Protein 6I1C (pdb70)

Structure (mmCIF, N/CA/C/O backbone):
data_6I1C
#
_entry.id   6I1C
#
_cell.length_a   65.383
_cell.length_b   97.475
_cell.length_c   139.545
_cell.angle_alpha   90.00
_cell.angle_beta   90.00
_cell.angle_gamma   90.00
#
_symmetry.space_group_name_H-M   'I 2 2 2'
#
loop_
_entity.id
_entity.type
_entity.pdbx_description
1 polymer 'thioredoxin f2'
2 water water
#
loop_
_atom_site.group_PDB
_atom_site.id
_atom_site.type_symbol
_atom_site.label_atom_id
_atom_site.label_alt_id
_atom_site.label_comp_id
_atom_site.label_asym_id
_atom_site.label_entity_id
_atom_site.label_seq_id
_atom_site.pdbx_PDB_ins_code
_atom_site.Cartn_x
_atom_site.Cartn_y
_atom_site.Cartn_z
_atom_site.occupancy
_atom_site.B_iso_or_equiv
_atom_site.auth_seq_id
_atom_site.auth_comp_id
_atom_site.auth_asym_id
_atom_site.auth_atom_id
_atom_site.pdbx_PDB_model_num
ATOM 1 N N . GLY A 1 17 ? 21.411 4.259 50.378 1.00 50.99 72 GLY A N 1
ATOM 2 C CA . GLY A 1 17 ? 19.957 4.278 50.320 1.00 50.46 72 GLY A CA 1
ATOM 3 C C . GLY A 1 17 ? 19.381 5.642 49.965 1.00 49.18 72 GLY A C 1
ATOM 4 O O . GLY A 1 17 ? 19.902 6.681 50.392 1.00 48.60 72 GLY A O 1
ATOM 5 N N . LEU A 1 18 ? 18.300 5.647 49.191 1.00 41.41 73 LEU A N 1
ATOM 6 C CA . LEU A 1 18 ? 17.701 6.899 48.762 1.00 35.57 73 LEU A CA 1
ATOM 7 C C . LEU A 1 18 ? 17.006 7.596 49.932 1.00 39.57 73 LEU A C 1
ATOM 8 O O . LEU A 1 18 ? 16.460 6.955 50.831 1.00 37.28 73 LEU A O 1
ATOM 13 N N . LEU A 1 19 ? 17.052 8.928 49.921 1.00 37.16 74 LEU A N 1
ATOM 14 C CA . LEU A 1 19 ? 16.336 9.719 50.912 1.00 33.29 74 LEU A CA 1
ATOM 15 C C . LEU A 1 19 ? 14.844 9.432 50.827 1.00 31.99 74 LEU A C 1
ATOM 16 O O . LEU A 1 19 ? 14.260 9.474 49.749 1.00 28.09 74 LEU A O 1
ATOM 21 N N . GLN A 1 20 ? 14.223 9.156 51.968 1.00 31.06 75 GLN A N 1
ATOM 22 C CA . GLN A 1 20 ? 12.801 8.858 52.001 1.00 30.60 75 GLN A CA 1
ATOM 23 C C . GLN A 1 20 ? 12.022 10.127 52.318 1.00 30.86 75 GLN A C 1
ATOM 24 O O . GLN A 1 20 ? 12.351 10.841 53.271 1.00 35.75 75 GLN A O 1
ATOM 30 N N . LEU A 1 21 ? 10.991 10.395 51.530 1.00 28.37 76 LEU A N 1
ATOM 31 C CA . LEU A 1 21 ? 10.028 11.461 51.774 1.00 27.36 76 LEU A CA 1
ATOM 32 C C . LEU A 1 21 ? 8.685 10.861 52.168 1.00 28.34 76 LEU A C 1
ATOM 33 O O . LEU A 1 21 ? 8.355 9.733 51.790 1.00 30.37 76 LEU A O 1
ATOM 38 N N . ASP A 1 22 ? 7.889 11.657 52.889 1.00 25.61 77 ASP A N 1
ATOM 39 C CA . ASP A 1 22 ? 6.572 11.285 53.402 1.00 28.23 77 ASP A CA 1
ATOM 40 C C . ASP A 1 22 ? 5.566 12.355 53.010 1.00 29.70 77 ASP A C 1
ATOM 41 O O . ASP A 1 22 ? 5.917 13.353 52.381 1.00 29.22 77 ASP A O 1
ATOM 46 N N . LYS A 1 23 ? 4.313 12.183 53.451 1.00 27.77 78 LYS A N 1
ATOM 47 C CA . LYS A 1 23 ? 3.297 13.170 53.103 1.00 32.80 78 LYS A CA 1
ATOM 48 C C . LYS A 1 23 ? 3.597 14.540 53.706 1.00 32.24 78 LYS A C 1
ATOM 49 O O . LYS A 1 23 ? 3.200 15.566 53.140 1.00 30.96 78 LYS A O 1
ATOM 55 N N . ASP A 1 24 ? 4.309 14.596 54.823 1.00 30.91 79 ASP A N 1
ATOM 56 C CA . ASP A 1 24 ? 4.615 15.905 55.381 1.00 31.69 79 ASP A CA 1
ATOM 57 C C . ASP A 1 24 ? 5.939 16.482 54.892 1.00 33.62 79 ASP A C 1
ATOM 58 O O . ASP A 1 24 ? 6.166 17.685 55.066 1.00 34.24 79 ASP A O 1
ATOM 63 N N . THR A 1 25 ? 6.830 15.678 54.305 1.00 25.82 80 THR A N 1
ATOM 64 C CA . THR A 1 25 ? 8.089 16.229 53.827 1.00 29.96 80 THR A CA 1
ATOM 65 C C . THR A 1 25 ? 8.196 16.346 52.309 1.00 27.47 80 THR A C 1
ATOM 66 O O . THR A 1 25 ? 9.141 16.983 51.833 1.00 28.31 80 THR A O 1
ATOM 70 N N . PHE A 1 26 ? 7.254 15.778 51.543 1.00 26.32 81 PHE A N 1
ATOM 71 C CA . PHE A 1 26 ? 7.396 15.710 50.086 1.00 27.18 81 PHE A CA 1
ATOM 72 C C . PHE A 1 26 ? 7.461 17.100 49.463 1.00 28.94 81 PHE A C 1
ATOM 73 O O . PHE A 1 26 ? 8.428 17.448 48.769 1.00 26.46 81 PHE A O 1
ATOM 81 N N . TRP A 1 27 ? 6.420 17.906 49.670 1.00 28.54 82 TRP A N 1
ATOM 82 C CA . TRP A 1 27 ? 6.382 19.216 49.034 1.00 28.58 82 TRP A CA 1
ATOM 83 C C . TRP A 1 27 ? 7.409 20.190 49.630 1.00 26.53 82 TRP A C 1
ATOM 84 O O . TRP A 1 27 ? 7.999 20.975 48.875 1.00 29.21 82 TRP A O 1
ATOM 95 N N . PRO A 1 28 ? 7.678 20.189 50.944 1.00 29.66 83 PRO A N 1
ATOM 96 C CA . PRO A 1 28 ? 8.789 21.028 51.433 1.00 27.77 83 PRO A CA 1
ATOM 97 C C . PRO A 1 28 ? 10.132 20.656 50.835 1.00 29.24 83 PRO A C 1
ATOM 98 O O . PRO A 1 28 ? 10.986 21.532 50.650 1.00 28.76 83 PRO A O 1
ATOM 102 N N . TYR A 1 29 ? 10.362 19.375 50.556 1.00 27.25 84 TYR A N 1
ATOM 103 C CA . TYR A 1 29 ? 11.601 18.980 49.900 1.00 26.12 84 TYR A CA 1
ATOM 104 C C . TYR A 1 29 ? 11.688 19.567 48.492 1.00 29.23 84 TYR A C 1
ATOM 105 O O . TYR A 1 29 ? 12.727 20.126 48.106 1.00 28.12 84 TYR A O 1
ATOM 114 N N . LEU A 1 30 ? 10.603 19.446 47.707 1.00 28.79 85 LEU A N 1
ATOM 115 C CA . LEU A 1 30 ? 10.622 19.938 46.332 1.00 30.79 85 LEU A CA 1
ATOM 116 C C . LEU A 1 30 ? 10.669 21.456 46.296 1.00 33.46 85 LEU A C 1
ATOM 117 O O . LEU A 1 30 ? 11.212 22.041 45.349 1.00 30.16 85 LEU A O 1
ATOM 122 N N . GLU A 1 31 ? 10.086 22.103 47.303 1.00 31.09 86 GLU A N 1
ATOM 123 C CA . GLU A 1 31 ? 10.144 23.554 47.384 1.00 34.80 86 GLU A CA 1
ATOM 124 C C . GLU A 1 31 ? 11.580 24.043 47.519 1.00 35.51 86 GLU A C 1
ATOM 125 O O . GLU A 1 31 ? 11.965 25.041 46.899 1.00 40.27 86 GLU A O 1
ATOM 131 N N . GLN A 1 32 ? 12.391 23.355 48.316 1.00 34.24 87 GLN A N 1
ATOM 132 C CA . GLN A 1 32 ? 13.717 23.867 48.628 1.00 36.19 87 GLN A CA 1
ATOM 133 C C . GLN A 1 32 ? 14.779 23.394 47.642 1.00 37.32 87 GLN A C 1
ATOM 134 O O . GLN A 1 32 ? 15.936 23.821 47.745 1.00 34.93 87 GLN A O 1
ATOM 140 N N . GLN A 1 33 ? 14.427 22.540 46.685 1.00 30.56 88 GLN A N 1
ATOM 141 C CA . GLN A 1 33 ? 15.423 21.991 45.777 1.00 31.13 88 GLN A CA 1
ATOM 142 C C . GLN A 1 33 ? 15.585 22.846 44.519 1.00 40.08 88 GLN A C 1
ATOM 143 O O . GLN A 1 33 ? 16.189 22.389 43.538 1.00 38.16 88 GLN A O 1
ATOM 149 N N . GLN A 1 34 ? 15.079 24.083 44.547 1.00 36.99 89 GLN A N 1
ATOM 150 C CA . GLN A 1 34 ? 15.207 25.019 43.436 1.00 45.21 89 GLN A CA 1
ATOM 151 C C . GLN A 1 34 ? 14.754 24.353 42.149 1.00 37.95 89 GLN A C 1
ATOM 152 O O . GLN A 1 34 ? 13.621 23.870 42.074 1.00 38.23 89 GLN A O 1
ATOM 158 N N . ASP A 1 35 ? 15.635 24.294 41.149 1.00 40.73 90 ASP A N 1
ATOM 159 C CA . ASP A 1 35 ? 15.299 23.692 39.863 1.00 38.45 90 ASP A CA 1
ATOM 160 C C . ASP A 1 35 ? 16.157 22.471 39.540 1.00 38.40 90 ASP A C 1
ATOM 161 O O . ASP A 1 35 ? 16.161 22.026 38.383 1.00 38.75 90 ASP A O 1
ATOM 166 N N . THR A 1 36 ? 16.906 21.945 40.522 1.00 36.10 91 THR A N 1
ATOM 167 C CA . THR A 1 36 ? 17.587 20.661 40.372 1.00 37.08 91 THR A CA 1
ATOM 168 C C . THR A 1 36 ? 16.567 19.587 39.981 1.00 36.07 91 THR A C 1
ATOM 169 O O . THR A 1 36 ? 15.419 19.606 40.438 1.00 30.78 91 THR A O 1
ATOM 173 N N . LEU A 1 37 ? 16.972 18.658 39.111 1.00 29.99 92 LEU A N 1
ATOM 174 C CA . LEU A 1 37 ? 16.086 17.551 38.762 1.00 29.35 92 LEU A CA 1
ATOM 175 C C . LEU A 1 37 ? 15.909 16.600 39.944 1.00 27.25 92 LEU A C 1
ATOM 176 O O . LEU A 1 37 ? 16.892 16.127 40.514 1.00 29.68 92 LEU A O 1
ATOM 181 N N . VAL A 1 38 ? 14.658 16.302 40.303 1.00 25.83 93 VAL A N 1
ATOM 182 C CA . VAL A 1 38 ? 14.336 15.369 41.386 1.00 25.05 93 VAL A CA 1
ATOM 183 C C . VAL A 1 38 ? 13.634 14.161 40.788 1.00 25.71 93 VAL A C 1
ATOM 184 O O . VAL A 1 38 ? 12.603 14.309 40.123 1.00 27.63 93 VAL A O 1
ATOM 188 N N . VAL A 1 39 ? 14.172 12.969 41.035 1.00 23.05 94 VAL A N 1
ATOM 189 C CA . VAL A 1 39 ? 13.577 11.714 40.574 1.00 26.76 94 VAL A CA 1
ATOM 190 C C . VAL A 1 39 ? 12.963 11.021 41.787 1.00 27.16 94 VAL A C 1
ATOM 191 O O . VAL A 1 39 ? 13.659 10.759 42.776 1.00 25.16 94 VAL A O 1
ATOM 195 N N . VAL A 1 40 ? 11.663 10.747 41.728 1.00 26.63 95 VAL A N 1
ATOM 196 C CA . VAL A 1 40 ? 10.936 10.168 42.852 1.00 25.69 95 VAL A CA 1
ATOM 197 C C . VAL A 1 40 ? 10.549 8.743 42.498 1.00 25.84 95 VAL A C 1
ATOM 198 O O . VAL A 1 40 ? 9.870 8.496 41.492 1.00 23.85 95 VAL A O 1
ATOM 202 N N . ASP A 1 41 ? 10.973 7.816 43.325 1.00 26.92 96 ASP A N 1
ATOM 203 C CA . ASP A 1 41 ? 10.592 6.412 43.221 1.00 28.69 96 ASP A CA 1
ATOM 204 C C . ASP A 1 41 ? 9.436 6.193 44.204 1.00 26.59 96 ASP A C 1
ATOM 205 O O . ASP A 1 41 ? 9.643 6.138 45.424 1.00 25.76 96 ASP A O 1
ATOM 210 N N . PHE A 1 42 ? 8.216 6.102 43.681 1.00 25.44 97 PHE A N 1
ATOM 211 C CA . PHE A 1 42 ? 7.055 5.724 44.489 1.00 24.65 97 PHE A CA 1
ATOM 212 C C . PHE A 1 42 ? 6.957 4.205 44.470 1.00 27.52 97 PHE A C 1
ATOM 213 O O . PHE A 1 42 ? 6.788 3.608 43.398 1.00 27.05 97 PHE A O 1
ATOM 221 N N . TYR A 1 43 ? 7.082 3.584 45.639 1.00 28.83 98 TYR A N 1
ATOM 222 C CA . TYR A 1 43 ? 7.117 2.128 45.762 1.00 29.64 98 TYR A CA 1
ATOM 223 C C . TYR A 1 43 ? 6.078 1.688 46.802 1.00 30.98 98 TYR A C 1
ATOM 224 O O . TYR A 1 43 ? 5.404 2.519 47.425 1.00 28.04 98 TYR A O 1
ATOM 233 N N . THR A 1 44 ? 5.926 0.364 46.984 1.00 31.04 99 THR A N 1
ATOM 234 C CA . THR A 1 44 ? 5.138 -0.182 48.095 1.00 29.39 99 THR A CA 1
ATOM 235 C C . THR A 1 44 ? 5.838 -1.400 48.685 1.00 34.09 99 THR A C 1
ATOM 236 O O . THR A 1 44 ? 6.761 -1.962 48.090 1.00 31.73 99 THR A O 1
ATOM 240 N N . ASP A 1 45 ? 5.364 -1.822 49.866 1.00 32.65 100 ASP A N 1
ATOM 241 C CA . ASP A 1 45 ? 5.945 -2.980 50.543 1.00 33.64 100 ASP A CA 1
ATOM 242 C C . ASP A 1 45 ? 5.570 -4.289 49.872 1.00 35.11 100 ASP A C 1
ATOM 243 O O . ASP A 1 45 ? 6.177 -5.321 50.171 1.00 37.22 100 ASP A O 1
ATOM 248 N N . TRP A 1 46 ? 4.559 -4.286 49.013 1.00 31.91 101 TRP A N 1
ATOM 249 C CA . TRP A 1 46 ? 4.144 -5.491 48.314 1.00 35.09 101 TRP A CA 1
ATOM 250 C C . TRP A 1 46 ? 4.619 -5.527 46.861 1.00 32.05 101 TRP A C 1
ATOM 251 O O . TRP A 1 46 ? 4.242 -6.444 46.117 1.00 32.65 101 TRP A O 1
ATOM 262 N N . CYS A 1 47 ? 5.474 -4.586 46.459 1.00 29.30 102 CYS A N 1
ATOM 263 C CA . CYS A 1 47 ? 5.880 -4.427 45.066 1.00 32.06 102 CYS A CA 1
ATOM 264 C C . CYS A 1 47 ? 7.155 -5.217 44.793 1.00 32.63 102 CYS A C 1
ATOM 265 O O . CYS A 1 47 ? 8.263 -4.783 45.129 1.00 31.43 102 CYS A O 1
ATOM 268 N N . GLY A 1 48 ? 7.007 -6.355 44.119 1.00 34.69 103 GLY A N 1
ATOM 269 C CA . GLY A 1 48 ? 8.143 -7.128 43.669 1.00 33.78 103 GLY A CA 1
ATOM 270 C C . GLY A 1 48 ? 9.120 -6.376 42.784 1.00 33.67 103 GLY A C 1
ATOM 271 O O . GLY A 1 48 ? 10.309 -6.279 43.092 1.00 33.61 103 GLY A O 1
ATOM 272 N N . PRO A 1 49 ? 8.647 -5.864 41.642 1.00 31.78 104 PRO A N 1
ATOM 273 C CA . PRO A 1 49 ? 9.557 -5.121 40.747 1.00 33.27 104 PRO A CA 1
ATOM 274 C C . PRO A 1 49 ? 10.317 -3.973 41.426 1.00 33.95 104 PRO A C 1
ATOM 275 O O . PRO A 1 49 ? 11.461 -3.697 41.036 1.00 31.95 104 PRO A O 1
ATOM 279 N N . CYS A 1 50 ? 9.724 -3.303 42.426 1.00 36.22 105 CYS A N 1
ATOM 280 C CA . CYS A 1 50 ? 10.436 -2.234 43.130 1.00 33.10 105 CYS A CA 1
ATOM 281 C C . CYS A 1 50 ? 11.723 -2.754 43.764 1.00 37.27 105 CYS A C 1
ATOM 282 O O . CYS A 1 50 ? 12.769 -2.091 43.715 1.00 34.41 105 CYS A O 1
ATOM 285 N N . LYS A 1 51 ? 11.663 -3.946 44.365 1.00 35.02 106 LYS A N 1
ATOM 286 C CA . LYS A 1 51 ? 12.850 -4.539 44.969 1.00 34.85 106 LYS A CA 1
ATOM 287 C C . LYS A 1 51 ? 13.866 -4.948 43.912 1.00 38.35 106 LYS A C 1
ATOM 288 O O . LYS A 1 51 ? 15.071 -4.988 44.189 1.00 39.98 106 LYS A O 1
ATOM 294 N N . LEU A 1 52 ? 13.398 -5.254 42.701 1.00 38.87 107 LEU A N 1
ATOM 295 C CA . LEU A 1 52 ? 14.292 -5.646 41.613 1.00 43.61 107 LEU A CA 1
ATOM 296 C C . LEU A 1 52 ? 15.092 -4.451 41.088 1.00 42.67 107 LEU A C 1
ATOM 297 O O . LEU A 1 52 ? 16.305 -4.551 40.866 1.00 41.96 107 LEU A O 1
ATOM 302 N N . ILE A 1 53 ? 14.434 -3.303 40.929 1.00 37.68 108 ILE A N 1
ATOM 303 C CA . ILE A 1 53 ? 15.072 -2.097 40.411 1.00 36.91 108 ILE A CA 1
ATOM 304 C C . ILE A 1 53 ? 15.837 -1.291 41.471 1.00 40.16 108 ILE A C 1
ATOM 305 O O . ILE A 1 53 ? 16.625 -0.414 41.103 1.00 36.02 108 ILE A O 1
ATOM 310 N N . TYR A 1 54 ? 15.634 -1.551 42.776 1.00 38.08 109 TYR A N 1
ATOM 311 C CA . TYR A 1 54 ? 16.190 -0.652 43.793 1.00 35.93 109 TYR A CA 1
ATOM 312 C C . TYR A 1 54 ? 17.712 -0.582 43.777 1.00 36.59 109 TYR A C 1
ATOM 313 O O . TYR A 1 54 ? 18.250 0.537 43.777 1.00 38.08 109 TYR A O 1
ATOM 322 N N . PRO A 1 55 ? 18.463 -1.688 43.769 1.00 41.28 110 PRO A N 1
ATOM 323 C CA . PRO A 1 55 ? 19.932 -1.550 43.751 1.00 42.12 110 PRO A CA 1
ATOM 324 C C . PRO A 1 55 ? 20.460 -0.816 42.521 1.00 42.33 110 PRO A C 1
ATOM 325 O O . PRO A 1 55 ? 21.464 -0.102 42.626 1.00 44.50 110 PRO A O 1
ATOM 329 N N . GLU A 1 56 ? 19.805 -0.951 41.362 1.00 43.06 111 GLU A N 1
ATOM 330 C CA . GLU A 1 56 ? 20.205 -0.169 40.192 1.00 42.63 111 GLU A CA 1
ATOM 331 C C . GLU A 1 56 ? 19.948 1.319 40.407 1.00 40.52 111 GLU A C 1
ATOM 332 O O . GLU A 1 56 ? 20.738 2.170 39.973 1.00 40.34 111 GLU A O 1
ATOM 338 N N . LEU A 1 57 ? 18.811 1.645 41.018 1.00 36.41 112 LEU A N 1
ATOM 339 C CA . LEU A 1 57 ? 18.493 3.024 41.370 1.00 39.86 112 LEU A CA 1
ATOM 340 C C . LEU A 1 57 ? 19.548 3.620 42.294 1.00 37.00 112 LEU A C 1
ATOM 341 O O . LEU A 1 57 ? 20.025 4.735 42.068 1.00 37.92 112 LEU A O 1
ATOM 346 N N . VAL A 1 58 ? 19.891 2.910 43.372 1.00 38.97 113 VAL A N 1
ATOM 347 C CA . VAL A 1 58 ? 20.936 3.408 44.262 1.00 40.54 113 VAL A CA 1
ATOM 348 C C . VAL A 1 58 ? 22.215 3.650 43.472 1.00 40.63 113 VAL A C 1
ATOM 349 O O . VAL A 1 58 ? 22.869 4.689 43.623 1.00 38.88 113 VAL A O 1
ATOM 353 N N . LYS A 1 59 ? 22.565 2.702 42.592 1.00 40.07 114 LYS A N 1
ATOM 354 C CA . LYS A 1 59 ? 23.743 2.825 41.739 1.00 41.28 114 LYS A CA 1
ATOM 355 C C . LYS A 1 59 ? 23.688 4.105 40.926 1.00 40.91 114 LYS A C 1
ATOM 356 O O . LYS A 1 59 ? 24.624 4.913 40.934 1.00 44.42 114 LYS A O 1
ATOM 362 N N . LEU A 1 60 ? 22.593 4.284 40.191 1.00 37.75 115 LEU A N 1
ATOM 363 C CA . LEU A 1 60 ? 22.409 5.486 39.396 1.00 39.83 115 LEU A CA 1
ATOM 364 C C . LEU A 1 60 ? 22.557 6.746 40.246 1.00 36.51 115 LEU A C 1
ATOM 365 O O . LEU A 1 60 ? 23.167 7.731 39.812 1.00 36.18 115 LEU A O 1
ATOM 370 N N . SER A 1 61 ? 22.037 6.721 41.475 1.00 36.22 116 SER A N 1
ATOM 371 C CA . SER A 1 61 ? 22.061 7.928 42.298 1.00 36.79 116 SER A CA 1
ATOM 372 C C . SER A 1 61 ? 23.483 8.305 42.679 1.00 39.48 116 SER A C 1
ATOM 373 O O . SER A 1 61 ? 23.808 9.499 42.782 1.00 40.16 116 SER A O 1
ATOM 376 N N . GLN A 1 62 ? 24.345 7.307 42.867 1.00 36.95 117 GLN A N 1
ATOM 377 C CA . GLN A 1 62 ? 25.734 7.567 43.219 1.00 43.56 117 GLN A CA 1
ATOM 378 C C . GLN A 1 62 ? 26.544 8.031 42.023 1.00 41.64 117 GLN A C 1
ATOM 379 O O . GLN A 1 62 ? 27.569 8.694 42.198 1.00 45.29 117 GLN A O 1
ATOM 385 N N . GLU A 1 63 ? 26.098 7.697 40.819 1.00 39.71 118 GLU A N 1
ATOM 386 C CA . GLU A 1 63 ? 26.759 8.143 39.603 1.00 43.84 118 GLU A CA 1
ATOM 387 C C . GLU A 1 63 ? 26.287 9.542 39.221 1.00 41.67 118 GLU A C 1
ATOM 388 O O . GLU A 1 63 ? 27.104 10.432 38.959 1.00 45.15 118 GLU A O 1
ATOM 394 N N . ARG A 1 64 ? 24.974 9.771 39.251 1.00 38.48 119 ARG A N 1
ATOM 395 C CA . ARG A 1 64 ? 24.394 11.050 38.843 1.00 33.95 119 ARG A CA 1
ATOM 396 C C . ARG A 1 64 ? 24.173 11.947 40.065 1.00 36.36 119 ARG A C 1
ATOM 397 O O . ARG A 1 64 ? 23.049 12.229 40.485 1.00 33.78 119 ARG A O 1
ATOM 405 N N . THR A 1 65 ? 25.286 12.415 40.633 1.00 36.35 120 THR A N 1
ATOM 406 C CA . THR A 1 65 ? 25.190 13.244 41.829 1.00 33.04 120 THR A CA 1
ATOM 407 C C . THR A 1 65 ? 24.634 14.628 41.527 1.00 31.53 120 THR A C 1
ATOM 408 O O . THR A 1 65 ? 24.350 15.375 42.468 1.00 29.78 120 THR A O 1
ATOM 412 N N . ASP A 1 66 ? 24.456 14.975 40.240 1.00 32.70 121 ASP A N 1
ATOM 413 C CA . ASP A 1 66 ? 23.804 16.217 39.837 1.00 31.80 121 ASP A CA 1
ATOM 414 C C . ASP A 1 66 ? 22.277 16.124 39.838 1.00 31.35 121 ASP A C 1
ATOM 415 O O . ASP A 1 66 ? 21.607 17.141 39.641 1.00 29.75 121 ASP A O 1
ATOM 420 N N . VAL A 1 67 ? 21.717 14.945 40.076 1.00 30.33 122 VAL A N 1
ATOM 421 C CA . VAL A 1 67 ? 20.277 14.725 40.152 1.00 31.13 122 VAL A CA 1
ATOM 422 C C . VAL A 1 67 ? 19.942 14.226 41.557 1.00 27.83 122 VAL A C 1
ATOM 423 O O . VAL A 1 67 ? 20.739 13.502 42.154 1.00 29.47 122 VAL A O 1
ATOM 427 N N . ARG A 1 68 ? 18.764 14.597 42.076 1.00 29.06 123 ARG A N 1
ATOM 428 C CA . ARG A 1 68 ? 18.285 14.111 43.376 1.00 28.78 123 ARG A CA 1
ATOM 429 C C . ARG A 1 68 ? 17.446 12.852 43.197 1.00 29.33 123 ARG A C 1
ATOM 430 O O . ARG A 1 68 ? 16.490 12.853 42.420 1.00 28.31 123 ARG A O 1
ATOM 438 N N . PHE A 1 69 ? 17.774 11.793 43.936 1.00 29.69 124 PHE A N 1
ATOM 439 C CA . PHE A 1 69 ? 16.970 10.575 43.933 1.00 27.24 124 PHE A CA 1
ATOM 440 C C . PHE A 1 69 ? 16.363 10.399 45.318 1.00 31.94 124 PHE A C 1
ATOM 441 O O . PHE A 1 69 ? 17.078 10.436 46.332 1.00 28.98 124 PHE A O 1
ATOM 449 N N . VAL A 1 70 ? 15.035 10.272 45.363 1.00 28.96 125 VAL A N 1
ATOM 450 C CA . VAL A 1 70 ? 14.297 10.105 46.607 1.00 26.68 125 VAL A CA 1
ATOM 451 C C . VAL A 1 70 ? 13.227 9.047 46.380 1.00 27.75 125 VAL A C 1
ATOM 452 O O . VAL A 1 70 ? 12.942 8.652 45.243 1.00 28.35 125 VAL A O 1
ATOM 456 N N . LYS A 1 71 ? 12.633 8.582 47.482 1.00 27.44 126 LYS A N 1
ATOM 457 C CA . LYS A 1 71 ? 11.648 7.509 47.423 1.00 27.17 126 LYS A CA 1
ATOM 458 C C . LYS A 1 71 ? 10.512 7.801 48.387 1.00 26.48 126 LYS A C 1
ATOM 459 O O . LYS A 1 71 ? 10.699 8.443 49.425 1.00 27.75 126 LYS A O 1
ATOM 465 N N . VAL A 1 72 ? 9.329 7.316 48.026 1.00 25.39 127 VAL A N 1
ATOM 466 C CA . VAL A 1 72 ? 8.096 7.528 48.772 1.00 23.76 127 VAL A CA 1
ATOM 467 C C . VAL A 1 72 ? 7.393 6.184 48.877 1.00 25.77 127 VAL A C 1
ATOM 468 O O . VAL A 1 72 ? 7.088 5.554 47.856 1.00 25.57 127 VAL A O 1
ATOM 472 N N . ASN A 1 73 ? 7.181 5.719 50.104 1.00 25.69 128 ASN A N 1
ATOM 473 C CA . ASN A 1 73 ? 6.428 4.490 50.331 1.00 27.48 128 ASN A CA 1
ATOM 474 C C . ASN A 1 73 ? 4.937 4.823 50.292 1.00 28.22 128 ASN A C 1
ATOM 475 O O . ASN A 1 73 ? 4.412 5.449 51.217 1.00 27.57 128 ASN A O 1
ATOM 480 N N . CYS A 1 74 ? 4.249 4.412 49.227 1.00 24.81 129 CYS A N 1
ATOM 481 C CA . CYS A 1 74 ? 2.807 4.640 49.125 1.00 27.24 129 CYS A CA 1
ATOM 482 C C . CYS A 1 74 ? 2.099 3.627 50.026 1.00 28.73 129 CYS A C 1
ATOM 483 O O . CYS A 1 74 ? 1.954 2.452 49.683 1.00 31.28 129 CYS A O 1
ATOM 486 N N . ASN A 1 75 ? 1.696 4.074 51.208 1.00 27.95 130 ASN A N 1
ATOM 487 C CA . ASN A 1 75 ? 1.091 3.203 52.202 1.00 30.25 130 ASN A CA 1
ATOM 488 C C . ASN A 1 75 ? -0.081 3.955 52.826 1.00 32.02 130 ASN A C 1
ATOM 489 O O . ASN A 1 75 ? -0.406 5.077 52.422 1.00 28.14 130 ASN A O 1
ATOM 494 N N . LYS A 1 76 ? -0.702 3.360 53.852 1.00 32.46 131 LYS A N 1
ATOM 495 C CA . LYS A 1 76 ? -1.870 4.017 54.434 1.00 33.54 131 LYS A CA 1
ATOM 496 C C . LYS A 1 76 ? -1.486 5.343 55.077 1.00 31.93 131 LYS A C 1
ATOM 497 O O . LYS A 1 76 ? -2.213 6.337 54.966 1.00 28.94 131 LYS A O 1
ATOM 503 N N . SER A 1 77 ? -0.332 5.383 55.731 1.00 29.11 132 SER A N 1
ATOM 504 C CA . SER A 1 77 ? 0.110 6.614 56.372 1.00 32.69 132 SER A CA 1
ATOM 505 C C . SER A 1 77 ? 0.212 7.757 55.368 1.00 32.14 132 SER A C 1
ATOM 506 O O . SER A 1 77 ? -0.116 8.903 55.694 1.00 30.77 132 SER A O 1
ATOM 509 N N . ASN A 1 78 ? 0.694 7.469 54.156 1.00 29.58 133 ASN A N 1
ATOM 510 C CA . ASN A 1 78 ? 0.898 8.477 53.119 1.00 28.96 133 ASN A CA 1
ATOM 511 C C . ASN A 1 78 ? -0.257 8.545 52.129 1.00 28.14 133 ASN A C 1
ATOM 512 O O . ASN A 1 78 ? -0.095 9.112 51.041 1.00 27.88 133 ASN A O 1
ATOM 517 N N . LYS A 1 79 ? -1.416 7.985 52.487 1.00 26.90 134 LYS A N 1
ATOM 518 C CA . LYS A 1 79 ? -2.468 7.758 51.504 1.00 28.56 134 LYS A CA 1
ATOM 519 C C . LYS A 1 79 ? -2.955 9.054 50.882 1.00 29.68 134 LYS A C 1
ATOM 520 O O . LYS A 1 79 ? -3.332 9.065 49.709 1.00 25.36 134 LYS A O 1
ATOM 526 N N . GLU A 1 80 ? -2.933 10.156 51.628 1.00 24.34 135 GLU A N 1
ATOM 527 C CA . GLU A 1 80 ? -3.349 11.421 51.027 1.00 26.31 135 GLU A CA 1
ATOM 528 C C . GLU A 1 80 ? -2.364 11.864 49.952 1.00 27.55 135 GLU A C 1
ATOM 529 O O . GLU A 1 80 ? -2.758 12.447 48.932 1.00 28.81 135 GLU A O 1
ATOM 535 N N . LEU A 1 81 ? -1.082 11.592 50.160 1.00 27.30 136 LEU A N 1
ATOM 536 C CA . LEU A 1 81 ? -0.098 11.937 49.151 1.00 25.47 136 LEU A CA 1
ATOM 537 C C . LEU A 1 81 ? -0.284 11.097 47.895 1.00 25.03 136 LEU A C 1
ATOM 538 O O . LEU A 1 81 ? -0.239 11.629 46.776 1.00 27.00 136 LEU A O 1
ATOM 543 N N . GLY A 1 82 ? -0.508 9.787 48.052 1.00 26.01 137 GLY A N 1
ATOM 544 C CA . GLY A 1 82 ? -0.737 8.945 46.884 1.00 24.09 137 GLY A CA 1
ATOM 545 C C . GLY A 1 82 ? -1.989 9.343 46.119 1.00 27.65 137 GLY A C 1
ATOM 546 O O . GLY A 1 82 ? -2.015 9.336 44.882 1.00 27.33 137 GLY A O 1
ATOM 547 N N . MET A 1 83 ? -3.044 9.697 46.842 1.00 29.29 138 MET A N 1
ATOM 548 C CA . MET A 1 83 ? -4.255 10.148 46.166 1.00 29.66 138 MET A CA 1
ATOM 549 C C . MET A 1 83 ? -4.034 11.489 45.476 1.00 27.84 138 MET A C 1
ATOM 550 O O . MET A 1 83 ? -4.430 11.666 44.321 1.00 26.56 138 MET A O 1
ATOM 555 N N . GLN A 1 84 ? -3.398 12.438 46.166 1.00 27.11 139 GLN A N 1
ATOM 556 C CA . GLN A 1 84 ? -3.159 13.756 45.579 1.00 28.20 139 GLN A CA 1
ATOM 557 C C . GLN A 1 84 ? -2.317 13.650 44.316 1.00 30.01 139 GLN A C 1
ATOM 558 O O . GLN A 1 84 ? -2.581 14.340 43.326 1.00 33.34 139 GLN A O 1
ATOM 564 N N . LEU A 1 85 ? -1.320 12.770 44.319 1.00 28.64 140 LEU A N 1
ATOM 565 C CA . LEU A 1 85 ? -0.434 12.573 43.178 1.00 28.20 140 LEU A CA 1
ATOM 566 C C . LEU A 1 85 ? -0.986 11.587 42.158 1.00 29.67 140 LEU A C 1
ATOM 567 O O . LEU A 1 85 ? -0.372 11.402 41.104 1.00 29.03 140 LEU A O 1
ATOM 572 N N . ALA A 1 86 ? -2.129 10.964 42.436 1.00 32.91 141 ALA A N 1
ATOM 573 C CA . ALA A 1 86 ? -2.771 10.035 41.502 1.00 28.60 141 ALA A CA 1
ATOM 574 C C . ALA A 1 86 ? -1.843 8.877 41.145 1.00 30.68 141 ALA A C 1
ATOM 575 O O . ALA A 1 86 ? -1.737 8.478 39.988 1.00 29.89 141 ALA A O 1
ATOM 577 N N . ILE A 1 87 ? -1.165 8.324 42.147 1.00 26.72 142 ILE A N 1
ATOM 578 C CA . ILE A 1 87 ? -0.311 7.175 41.894 1.00 25.70 142 ILE A CA 1
ATOM 579 C C . ILE A 1 87 ? -1.187 5.986 41.546 1.00 28.60 142 ILE A C 1
ATOM 580 O O . ILE A 1 87 ? -2.214 5.749 42.193 1.00 27.14 142 ILE A O 1
ATOM 585 N N . LYS A 1 88 ? -0.800 5.245 40.502 1.00 27.38 143 LYS A N 1
ATOM 586 C CA . LYS A 1 88 ? -1.582 4.103 40.040 1.00 28.89 143 LYS A CA 1
ATOM 587 C C . LYS A 1 88 ? -0.802 2.799 40.030 1.00 30.83 143 LYS A C 1
ATOM 588 O O . LYS A 1 88 ? -1.367 1.753 40.333 1.00 32.73 143 LYS A O 1
ATOM 594 N N . VAL A 1 89 ? 0.481 2.844 39.675 1.00 31.94 144 VAL A N 1
ATOM 595 C CA . VAL A 1 89 ? 1.303 1.677 39.366 1.00 30.94 144 VAL A CA 1
ATOM 596 C C . VAL A 1 89 ? 2.447 1.648 40.365 1.00 27.82 144 VAL A C 1
ATOM 597 O O . VAL A 1 89 ? 2.980 2.700 40.746 1.00 28.67 144 VAL A O 1
ATOM 601 N N . ALA A 1 90 ? 2.816 0.449 40.803 1.00 29.36 145 ALA A N 1
ATOM 602 C CA . ALA A 1 90 ? 3.984 0.286 41.661 1.00 27.24 145 ALA A CA 1
ATOM 603 C C . ALA A 1 90 ? 5.039 -0.497 40.903 1.00 29.57 145 ALA A C 1
ATOM 604 O O . ALA A 1 90 ? 4.764 -1.640 40.507 1.00 32.25 145 ALA A O 1
ATOM 606 N N . PRO A 1 91 ? 6.233 0.069 40.625 1.00 32.91 146 PRO A N 1
ATOM 607 C CA . PRO A 1 91 ? 6.652 1.440 40.941 1.00 29.54 146 PRO A CA 1
ATOM 608 C C . PRO A 1 91 ? 6.172 2.489 39.942 1.00 29.63 146 PRO A C 1
ATOM 609 O O . PRO A 1 91 ? 5.882 2.156 38.793 1.00 28.09 146 PRO A O 1
ATOM 613 N N . THR A 1 92 ? 6.103 3.746 40.381 1.00 28.37 147 THR A N 1
ATOM 614 C CA . THR A 1 92 ? 5.959 4.892 39.496 1.00 25.22 147 THR A CA 1
ATOM 615 C C . THR A 1 92 ? 7.163 5.798 39.717 1.00 28.33 147 THR A C 1
ATOM 616 O O . THR A 1 92 ? 7.681 5.885 40.829 1.00 27.79 147 THR A O 1
ATOM 620 N N . PHE A 1 93 ? 7.624 6.459 38.658 1.00 26.42 148 PHE A N 1
ATOM 621 C CA . PHE A 1 93 ? 8.676 7.465 38.760 1.00 28.39 148 PHE A CA 1
ATOM 622 C C . PHE A 1 93 ? 8.138 8.795 38.268 1.00 28.53 148 PHE A C 1
ATOM 623 O O . PHE A 1 93 ? 7.503 8.851 37.210 1.00 28.64 148 PHE A O 1
ATOM 631 N N . HIS A 1 94 ? 8.350 9.844 39.069 1.00 27.15 149 HIS A N 1
ATOM 632 C CA . HIS A 1 94 ? 8.084 11.231 38.710 1.00 25.66 149 HIS A CA 1
ATOM 633 C C . HIS A 1 94 ? 9.419 11.952 38.592 1.00 27.44 149 HIS A C 1
ATOM 634 O O . HIS A 1 94 ? 10.318 11.719 39.398 1.00 27.29 149 HIS A O 1
ATOM 641 N N . LEU A 1 95 ? 9.544 12.838 37.605 1.00 25.95 150 LEU A N 1
ATOM 642 C CA . LEU A 1 95 ? 10.647 13.792 37.559 1.00 26.22 150 LEU A CA 1
ATOM 643 C C . LEU A 1 95 ? 10.077 15.177 37.818 1.00 26.86 150 LEU A C 1
ATOM 644 O O . LEU A 1 95 ? 9.060 15.548 37.210 1.00 26.55 150 LEU A O 1
ATOM 649 N N . TYR A 1 96 ? 10.744 15.939 38.693 1.00 24.46 151 TYR A N 1
ATOM 650 C CA . TYR A 1 96 ? 10.319 17.273 39.105 1.00 27.12 151 TYR A CA 1
ATOM 651 C C . TYR A 1 96 ? 11.418 18.304 38.880 1.00 29.97 151 TYR A C 1
ATOM 652 O O . TYR A 1 96 ? 12.608 18.033 39.077 1.00 27.99 151 TYR A O 1
ATOM 661 N N . ARG A 1 97 ? 10.987 19.514 38.540 1.00 29.29 152 ARG A N 1
ATOM 662 C CA . ARG A 1 97 ? 11.819 20.709 38.586 1.00 31.68 152 ARG A CA 1
ATOM 663 C C . ARG A 1 97 ? 10.921 21.861 38.991 1.00 30.70 152 ARG A C 1
ATOM 664 O O . ARG A 1 97 ? 9.790 21.957 38.508 1.00 30.67 152 ARG A O 1
ATOM 672 N N . ASN A 1 98 ? 11.428 22.734 39.856 1.00 29.59 153 ASN A N 1
ATOM 673 C CA . ASN A 1 98 ? 10.672 23.902 40.298 1.00 33.44 153 ASN A CA 1
ATOM 674 C C . ASN A 1 98 ? 9.286 23.498 40.778 1.00 31.98 153 ASN A C 1
ATOM 675 O O . ASN A 1 98 ? 8.273 24.062 40.360 1.00 32.55 153 ASN A O 1
ATOM 680 N N . LYS A 1 99 ? 9.249 22.472 41.632 1.00 31.45 154 LYS A N 1
ATOM 681 C CA . LYS A 1 99 ? 8.020 22.000 42.269 1.00 33.80 154 LYS A CA 1
ATOM 682 C C . LYS A 1 99 ? 6.994 21.483 41.264 1.00 32.70 154 LYS A C 1
ATOM 683 O O . LYS A 1 99 ? 5.803 21.365 41.584 1.00 32.21 154 LYS A O 1
ATOM 689 N N . THR A 1 100 ? 7.420 21.161 40.049 1.00 30.27 155 THR A N 1
ATOM 690 C CA . THR A 1 100 ? 6.490 20.821 38.986 1.00 30.47 155 THR A CA 1
ATOM 691 C C . THR A 1 100 ? 6.942 19.555 38.280 1.00 31.75 155 THR A C 1
ATOM 692 O O . THR A 1 100 ? 8.125 19.413 37.938 1.00 27.84 155 THR A O 1
ATOM 696 N N . LYS A 1 101 ? 5.995 18.642 38.063 1.00 26.60 156 LYS A N 1
ATOM 697 C CA . LYS A 1 101 ? 6.284 17.377 37.403 1.00 30.54 156 LYS A CA 1
ATOM 698 C C . LYS A 1 101 ? 6.610 17.622 35.936 1.00 33.62 156 LYS A C 1
ATOM 699 O O . LYS A 1 101 ? 5.774 18.143 35.191 1.00 36.94 156 LYS A O 1
ATOM 705 N N . VAL A 1 102 ? 7.825 17.267 35.510 1.00 32.17 157 VAL A N 1
ATOM 706 C CA . VAL A 1 102 ? 8.174 17.400 34.094 1.00 31.95 157 VAL A CA 1
ATOM 707 C C . VAL A 1 102 ? 8.070 16.091 33.331 1.00 33.43 157 VAL A C 1
ATOM 708 O O . VAL A 1 102 ? 8.094 16.123 32.092 1.00 32.73 157 VAL A O 1
ATOM 712 N N . ALA A 1 103 ? 7.959 14.946 34.011 1.00 29.06 158 ALA A N 1
ATOM 713 C CA . ALA A 1 103 ? 7.735 13.681 33.311 1.00 30.85 158 ALA A CA 1
ATOM 714 C C . ALA A 1 103 ? 7.311 12.622 34.315 1.00 30.80 158 ALA A C 1
ATOM 715 O O . ALA A 1 103 ? 7.483 12.780 35.524 1.00 27.45 158 ALA A O 1
ATOM 717 N N . ASP A 1 104 ? 6.755 11.528 33.798 1.00 29.26 159 ASP A N 1
ATOM 718 C CA . ASP A 1 104 ? 6.544 10.361 34.636 1.00 31.59 159 ASP A CA 1
ATOM 719 C C . ASP A 1 104 ? 6.597 9.100 33.798 1.00 31.34 159 ASP A C 1
ATOM 720 O O . ASP A 1 104 ? 6.435 9.131 32.582 1.00 32.98 159 ASP A O 1
ATOM 725 N N . MET A 1 105 ? 6.819 7.982 34.472 1.00 31.11 160 MET A N 1
ATOM 726 C CA . MET A 1 105 ? 6.697 6.683 33.834 1.00 29.29 160 MET A CA 1
ATOM 727 C C . MET A 1 105 ? 6.368 5.677 34.920 1.00 30.78 160 MET A C 1
ATOM 728 O O . MET A 1 105 ? 6.579 5.934 36.111 1.00 28.26 160 MET A O 1
ATOM 733 N N . THR A 1 106 ? 5.831 4.534 34.503 1.00 27.78 161 THR A N 1
ATOM 734 C CA . THR A 1 106 ? 5.493 3.470 35.433 1.00 30.89 161 THR A CA 1
ATOM 735 C C . THR A 1 106 ? 6.300 2.222 35.113 1.00 32.63 161 THR A C 1
ATOM 736 O O . THR A 1 106 ? 6.806 2.052 34.001 1.00 29.90 161 THR A O 1
ATOM 740 N N . GLY A 1 107 ? 6.427 1.354 36.114 1.00 32.65 162 GLY A N 1
ATOM 741 C CA . GLY A 1 107 ? 7.065 0.067 35.944 1.00 27.57 162 GLY A CA 1
ATOM 742 C C . GLY A 1 107 ? 8.559 0.118 36.195 1.00 33.29 162 GLY A C 1
ATOM 743 O O . GLY A 1 107 ? 9.195 1.166 36.156 1.00 31.73 162 GLY A O 1
ATOM 744 N N . ALA A 1 108 ? 9.122 -1.056 36.466 1.00 34.60 163 ALA A N 1
ATOM 745 C CA . ALA A 1 108 ? 10.539 -1.179 36.787 1.00 33.91 163 ALA A CA 1
ATOM 746 C C . ALA A 1 108 ? 11.361 -1.356 35.506 1.00 37.97 163 ALA A C 1
ATOM 747 O O . ALA A 1 108 ? 11.987 -2.388 35.253 1.00 39.25 163 ALA A O 1
ATOM 749 N N . LYS A 1 109 ? 11.379 -0.304 34.704 1.00 38.76 164 LYS A N 1
ATOM 750 C CA . LYS A 1 109 ? 12.081 -0.306 33.422 1.00 37.89 164 LYS A CA 1
ATOM 751 C C . LYS A 1 109 ? 13.252 0.676 33.524 1.00 36.39 164 LYS A C 1
ATOM 752 O O . LYS A 1 109 ? 13.113 1.864 33.223 1.00 35.04 164 LYS A O 1
ATOM 758 N N . MET A 1 110 ? 14.404 0.175 33.979 1.00 37.27 165 MET A N 1
ATOM 759 C CA . MET A 1 110 ? 15.533 1.058 34.278 1.00 37.60 165 MET A CA 1
ATOM 760 C C . MET A 1 110 ? 16.105 1.699 33.016 1.00 37.52 165 MET A C 1
ATOM 761 O O . MET A 1 110 ? 16.575 2.844 33.062 1.00 32.46 165 MET A O 1
ATOM 766 N N . ASP A 1 111 ? 16.059 0.984 31.887 1.00 37.39 166 ASP A N 1
ATOM 767 C CA . ASP A 1 111 ? 16.443 1.547 30.595 1.00 40.18 166 ASP A CA 1
ATOM 768 C C . ASP A 1 111 ? 15.645 2.803 30.281 1.00 37.80 166 ASP A C 1
ATOM 769 O O . ASP A 1 111 ? 16.198 3.846 29.911 1.00 37.44 166 ASP A O 1
ATOM 774 N N . LYS A 1 112 ? 14.320 2.669 30.322 1.00 32.97 167 LYS A N 1
ATOM 775 C CA . LYS A 1 112 ? 13.433 3.783 30.040 1.00 32.99 167 LYS A CA 1
ATOM 776 C C . LYS A 1 112 ? 13.662 4.930 31.019 1.00 34.16 167 LYS A C 1
ATOM 777 O O . LYS A 1 112 ? 13.673 6.101 30.624 1.00 34.06 167 LYS A O 1
ATOM 783 N N . LEU A 1 113 ? 13.850 4.608 32.302 1.00 33.50 168 LEU A N 1
ATOM 784 C CA . LEU A 1 113 ? 14.078 5.651 33.308 1.00 31.64 168 LEU A CA 1
ATOM 785 C C . LEU A 1 113 ? 15.336 6.444 32.990 1.00 31.53 168 LEU A C 1
ATOM 786 O O . LEU A 1 113 ? 15.317 7.679 32.973 1.00 29.78 168 LEU A O 1
ATOM 791 N N . ILE A 1 114 ? 16.444 5.743 32.720 1.00 34.14 169 ILE A N 1
ATOM 792 C CA . ILE A 1 114 ? 17.708 6.417 32.420 1.00 34.41 169 ILE A CA 1
ATOM 793 C C . ILE A 1 114 ? 17.564 7.304 31.187 1.00 34.43 169 ILE A C 1
ATOM 794 O O . ILE A 1 114 ? 18.096 8.421 31.140 1.00 35.15 169 ILE A O 1
ATOM 799 N N . ALA A 1 115 ? 16.810 6.842 30.186 1.00 33.40 170 ALA A N 1
ATOM 800 C CA . ALA A 1 115 ? 16.607 7.660 28.998 1.00 32.59 170 ALA A CA 1
ATOM 801 C C . ALA A 1 115 ? 15.734 8.865 29.314 1.00 35.44 170 ALA A C 1
ATOM 802 O O . ALA A 1 115 ? 15.960 9.964 28.782 1.00 31.03 170 ALA A O 1
ATOM 804 N N . LEU A 1 116 ? 14.712 8.675 30.156 1.00 35.26 171 LEU A N 1
ATOM 805 C CA . LEU A 1 116 ? 13.890 9.808 30.566 1.00 32.94 171 LEU A CA 1
ATOM 806 C C . LEU A 1 116 ? 14.745 10.842 31.282 1.00 30.69 171 LEU A C 1
ATOM 807 O O . LEU A 1 116 ? 14.673 12.042 30.987 1.00 31.92 171 LEU A O 1
ATOM 812 N N . ILE A 1 117 ? 15.599 10.380 32.199 1.00 30.37 172 ILE A N 1
ATOM 813 C CA . ILE A 1 117 ? 16.457 11.289 32.963 1.00 32.95 172 ILE A CA 1
ATOM 814 C C . ILE A 1 117 ? 17.414 12.024 32.030 1.00 32.92 172 ILE A C 1
ATOM 815 O O . ILE A 1 117 ? 17.606 13.241 32.138 1.00 31.24 172 ILE A O 1
ATOM 820 N N . ASN A 1 118 ? 18.032 11.297 31.099 1.00 32.77 173 ASN A N 1
ATOM 821 C CA . ASN A 1 118 ? 19.011 11.946 30.234 1.00 37.23 173 ASN A CA 1
ATOM 822 C C . ASN A 1 118 ? 18.345 12.959 29.318 1.00 34.79 173 ASN A C 1
ATOM 823 O O . ASN A 1 118 ? 18.972 13.951 28.924 1.00 32.76 173 ASN A O 1
ATOM 828 N N . GLN A 1 119 ? 17.069 12.753 29.014 1.00 30.49 174 GLN A N 1
ATOM 829 C CA . GLN A 1 119 ? 16.343 13.702 28.188 1.00 33.82 174 GLN A CA 1
ATOM 830 C C . GLN A 1 119 ? 16.008 14.970 28.963 1.00 34.42 174 GLN A C 1
ATOM 831 O O . GLN A 1 119 ? 15.824 16.028 28.357 1.00 33.23 174 GLN A O 1
ATOM 837 N N . HIS A 1 120 ? 15.971 14.905 30.298 1.00 32.99 175 HIS A N 1
ATOM 838 C CA . HIS A 1 120 ? 15.737 16.110 31.076 1.00 29.99 175 HIS A CA 1
ATOM 839 C C . HIS A 1 120 ? 16.995 16.686 31.700 1.00 31.66 175 HIS A C 1
ATOM 840 O O . HIS A 1 120 ? 17.095 17.909 31.830 1.00 32.14 175 HIS A O 1
ATOM 847 N N . GLN A 1 121 ? 17.963 15.854 32.071 1.00 29.06 176 GLN A N 1
ATOM 848 C CA . GLN A 1 121 ? 19.216 16.320 32.656 1.00 29.61 176 GLN A CA 1
ATOM 849 C C . GLN A 1 121 ? 20.335 15.485 32.051 1.00 35.27 176 GLN A C 1
ATOM 850 O O . GLN A 1 121 ? 20.781 14.490 32.635 1.00 32.18 176 GLN A O 1
ATOM 856 N N . PRO A 1 122 ? 20.803 15.858 30.858 1.00 33.25 177 PRO A N 1
ATOM 857 C CA . PRO A 1 122 ? 21.864 15.093 30.214 1.00 32.43 177 PRO A CA 1
ATOM 858 C C . PRO A 1 122 ? 23.141 15.167 31.020 1.00 34.83 177 PRO A C 1
ATOM 859 O O . PRO A 1 122 ? 23.454 16.204 31.638 1.00 38.78 177 PRO A O 1
ATOM 863 N N . PRO A 1 123 ? 23.922 14.102 31.032 1.00 35.84 178 PRO A N 1
ATOM 864 C CA . PRO A 1 123 ? 25.109 14.071 31.886 1.00 38.61 178 PRO A CA 1
ATOM 865 C C . PRO A 1 123 ? 26.239 14.880 31.279 1.00 42.25 178 PRO A C 1
ATOM 866 O O . PRO A 1 123 ? 26.378 14.962 30.056 1.00 41.59 178 PRO A O 1
ATOM 870 N N . LYS A 1 124 ? 27.029 15.497 32.161 1.00 44.14 179 LYS A N 1
ATOM 871 C CA . LYS A 1 124 ? 28.311 16.103 31.792 1.00 49.90 179 LYS A CA 1
ATOM 872 C C . LYS A 1 124 ? 28.117 17.214 30.751 1.00 55.24 179 LYS A C 1
ATOM 873 O O . LYS A 1 124 ? 29.065 17.685 30.104 1.00 59.26 179 LYS A O 1
ATOM 879 N N . GLY B 1 17 ? 7.320 26.412 54.662 1.00 43.30 72 GLY B N 1
ATOM 880 C CA . GLY B 1 17 ? 7.725 25.654 55.830 1.00 43.12 72 GLY B CA 1
ATOM 881 C C . GLY B 1 17 ? 9.005 24.874 55.592 1.00 41.11 72 GLY B C 1
ATOM 882 O O . GLY B 1 17 ? 9.170 24.259 54.537 1.00 39.53 72 GLY B O 1
ATOM 883 N N . LEU B 1 18 ? 9.908 24.889 56.570 1.00 39.45 73 LEU B N 1
ATOM 884 C CA . LEU B 1 18 ? 11.203 24.246 56.392 1.00 37.44 73 LEU B CA 1
ATOM 885 C C . LEU B 1 18 ? 11.060 22.731 56.355 1.00 37.23 73 LEU B C 1
ATOM 886 O O . LEU B 1 18 ? 10.237 22.149 57.062 1.00 39.37 73 LEU B O 1
ATOM 891 N N . LEU B 1 19 ? 11.897 22.092 55.537 1.00 29.94 74 LEU B N 1
ATOM 892 C CA . LEU B 1 19 ? 11.938 20.634 55.486 1.00 28.81 74 LEU B CA 1
ATOM 893 C C . LEU B 1 19 ? 12.389 20.044 56.826 1.00 34.56 74 LEU B C 1
ATOM 894 O O . LEU B 1 19 ? 13.439 20.411 57.368 1.00 32.65 74 LEU B O 1
ATOM 899 N N . GLN B 1 20 ? 11.605 19.105 57.349 1.00 30.86 75 GLN B N 1
ATOM 900 C CA . GLN B 1 20 ? 11.931 18.447 58.605 1.00 28.63 75 GLN B CA 1
ATOM 901 C C . GLN B 1 20 ? 12.692 17.153 58.344 1.00 30.61 75 GLN B C 1
ATOM 902 O O . GLN B 1 20 ? 12.251 16.307 57.559 1.00 34.50 75 GLN B O 1
ATOM 908 N N . LEU B 1 21 ? 13.843 17.008 58.987 1.00 29.92 76 LEU B N 1
ATOM 909 C CA . LEU B 1 21 ? 14.607 15.771 58.951 1.00 29.06 76 LEU B CA 1
ATOM 910 C C . LEU B 1 21 ? 14.441 15.037 60.275 1.00 30.76 76 LEU B C 1
ATOM 911 O O . LEU B 1 21 ? 14.139 15.649 61.304 1.00 30.68 76 LEU B O 1
ATOM 916 N N . ASP B 1 22 ? 14.625 13.719 60.244 1.00 30.37 77 ASP B N 1
ATOM 917 C CA . ASP B 1 22 ? 14.632 12.964 61.487 1.00 33.84 77 ASP B CA 1
ATOM 918 C C . ASP B 1 22 ? 15.827 12.024 61.553 1.00 35.46 77 ASP B C 1
ATOM 919 O O . ASP B 1 22 ? 16.737 12.106 60.719 1.00 33.82 77 ASP B O 1
ATOM 924 N N . LYS B 1 23 ? 15.819 11.136 62.551 1.00 29.37 78 LYS B N 1
ATOM 925 C CA . LYS B 1 23 ? 16.922 10.204 62.765 1.00 36.63 78 LYS B CA 1
ATOM 926 C C . LYS B 1 23 ? 17.234 9.367 61.534 1.00 34.06 78 LYS B C 1
ATOM 927 O O . LYS B 1 23 ? 18.388 8.963 61.343 1.00 35.18 78 LYS B O 1
ATOM 933 N N . ASP B 1 24 ? 16.224 9.059 60.711 1.00 36.20 79 ASP B N 1
ATOM 934 C CA . ASP B 1 24 ? 16.429 8.201 59.545 1.00 33.63 79 ASP B CA 1
ATOM 935 C C . ASP B 1 24 ? 16.814 8.976 58.289 1.00 35.05 79 ASP B C 1
ATOM 936 O O . ASP B 1 24 ? 17.529 8.435 57.428 1.00 33.68 79 ASP B O 1
ATOM 941 N N . THR B 1 25 ? 16.331 10.213 58.141 1.00 33.81 80 THR B N 1
ATOM 942 C CA . THR B 1 25 ? 16.512 10.968 56.906 1.00 33.14 80 THR B CA 1
ATOM 943 C C . THR B 1 25 ? 17.633 11.994 57.000 1.00 33.60 80 THR B C 1
ATOM 944 O O . THR B 1 25 ? 18.010 12.571 55.975 1.00 28.90 80 THR B O 1
ATOM 948 N N . PHE B 1 26 ? 18.168 12.233 58.200 1.00 34.81 81 PHE B N 1
ATOM 949 C CA . PHE B 1 26 ? 19.137 13.306 58.415 1.00 28.55 81 PHE B CA 1
ATOM 950 C C . PHE B 1 26 ? 20.395 13.101 57.581 1.00 34.22 81 PHE B C 1
ATOM 951 O O . PHE B 1 26 ? 20.754 13.942 56.742 1.00 31.95 81 PHE B O 1
ATOM 959 N N . TRP B 1 27 ? 21.082 11.990 57.801 1.00 33.46 82 TRP B N 1
ATOM 960 C CA . TRP B 1 27 ? 22.321 11.744 57.073 1.00 36.70 82 TRP B CA 1
ATOM 961 C C . TRP B 1 27 ? 22.086 11.524 55.571 1.00 35.49 82 TRP B C 1
ATOM 962 O O . TRP B 1 27 ? 22.841 12.081 54.767 1.00 36.36 82 TRP B O 1
ATOM 973 N N . PRO B 1 28 ? 21.069 10.757 55.142 1.00 36.15 83 PRO B N 1
ATOM 974 C CA . PRO B 1 28 ? 20.826 10.638 53.690 1.00 32.87 83 PRO B CA 1
ATOM 975 C C . PRO B 1 28 ? 20.591 11.971 53.005 1.00 36.90 83 PRO B C 1
ATOM 976 O O . PRO B 1 28 ? 20.988 12.159 51.845 1.00 38.62 83 PRO B O 1
ATOM 980 N N . TYR B 1 29 ? 19.943 12.904 53.695 1.00 33.04 84 TYR B N 1
ATOM 981 C CA . TYR B 1 29 ? 19.755 14.243 53.150 1.00 32.69 84 TYR B CA 1
ATOM 982 C C . TYR B 1 29 ? 21.091 14.957 52.994 1.00 36.20 84 TYR B C 1
ATOM 983 O O . TYR B 1 29 ? 21.375 15.560 51.954 1.00 38.23 84 TYR B O 1
ATOM 992 N N . LEU B 1 30 ? 21.908 14.942 54.047 1.00 37.34 85 LEU B N 1
ATOM 993 C CA . LEU B 1 30 ? 23.187 15.637 53.983 1.00 38.37 85 LEU B CA 1
ATOM 994 C C . LEU B 1 30 ? 24.084 15.013 52.931 1.00 40.62 85 LEU B C 1
ATOM 995 O O . LEU B 1 30 ? 24.900 15.708 52.320 1.00 42.91 85 LEU B O 1
ATOM 1000 N N . GLU B 1 31 ? 23.933 13.704 52.705 1.00 42.85 86 GLU B N 1
ATOM 1001 C CA . GLU B 1 31 ? 24.729 13.009 51.699 1.00 47.37 86 GLU B CA 1
ATOM 1002 C C . GLU B 1 31 ? 24.432 13.526 50.296 1.00 47.05 86 GLU B C 1
ATOM 1003 O O . GLU B 1 31 ? 25.351 13.679 49.486 1.00 46.49 86 GLU B O 1
ATOM 1009 N N . GLN B 1 32 ? 23.162 13.804 49.984 1.00 43.15 87 GLN B N 1
ATOM 1010 C CA . GLN B 1 32 ? 22.806 14.146 48.621 1.00 41.93 87 GLN B CA 1
ATOM 1011 C C . GLN B 1 32 ? 22.887 15.637 48.316 1.00 41.06 87 GLN B C 1
ATOM 1012 O O . GLN B 1 32 ? 22.669 16.016 47.169 1.00 45.19 87 GLN B O 1
ATOM 1018 N N . GLN B 1 33 ? 23.200 16.493 49.278 1.00 44.10 88 GLN B N 1
ATOM 1019 C CA . GLN B 1 33 ? 23.237 17.919 48.961 1.00 41.30 88 GLN B CA 1
ATOM 1020 C C . GLN B 1 33 ? 24.516 18.313 48.235 1.00 44.23 88 GLN B C 1
ATOM 1021 O O . GLN B 1 33 ? 24.942 19.469 48.321 1.00 42.61 88 GLN B O 1
ATOM 1027 N N . ASP B 1 35 ? 27.626 19.829 47.806 1.00 53.19 90 ASP B N 1
ATOM 1028 C CA . ASP B 1 35 ? 28.316 20.813 48.643 1.00 52.44 90 ASP B CA 1
ATOM 1029 C C . ASP B 1 35 ? 27.551 22.121 48.783 1.00 49.19 90 ASP B C 1
ATOM 1030 O O . ASP B 1 35 ? 28.157 23.169 48.999 1.00 48.51 90 ASP B O 1
ATOM 1035 N N . THR B 1 36 ? 26.231 22.079 48.636 1.00 45.00 91 THR B N 1
ATOM 1036 C CA . THR B 1 36 ? 25.425 23.231 49.004 1.00 44.93 91 THR B CA 1
ATOM 1037 C C . THR B 1 36 ? 25.422 23.387 50.523 1.00 45.07 91 THR B C 1
ATOM 1038 O O . THR B 1 36 ? 25.480 22.398 51.259 1.00 43.74 91 THR B O 1
ATOM 1042 N N . LEU B 1 37 ? 25.395 24.634 50.997 1.00 44.70 92 LEU B N 1
ATOM 1043 C CA . LEU B 1 37 ? 25.387 24.860 52.438 1.00 42.49 92 LEU B CA 1
ATOM 1044 C C . LEU B 1 37 ? 24.026 24.500 53.022 1.00 40.04 92 LEU B C 1
ATOM 1045 O O . LEU B 1 37 ? 22.981 24.788 52.432 1.00 40.02 92 LEU B O 1
ATOM 1050 N N . VAL B 1 38 ? 24.041 23.874 54.195 1.00 39.83 93 VAL B N 1
ATOM 1051 C CA . VAL B 1 38 ? 22.818 23.423 54.849 1.00 39.04 93 VAL B CA 1
ATOM 1052 C C . VAL B 1 38 ? 22.803 23.981 56.265 1.00 36.21 93 VAL B C 1
ATOM 1053 O O . VAL B 1 38 ? 23.717 23.712 57.051 1.00 40.26 93 VAL B O 1
ATOM 1057 N N . VAL B 1 39 ? 21.777 24.756 56.580 1.00 38.32 94 VAL B N 1
ATOM 1058 C CA . VAL B 1 39 ? 21.557 25.306 57.915 1.00 36.26 94 VAL B CA 1
ATOM 1059 C C . VAL B 1 39 ? 20.530 24.421 58.614 1.00 36.23 94 VAL B C 1
ATOM 1060 O O . VAL B 1 39 ? 19.402 24.266 58.126 1.00 33.35 94 VAL B O 1
ATOM 1064 N N . VAL B 1 40 ? 20.907 23.838 59.749 1.00 36.37 95 VAL B N 1
ATOM 1065 C CA . VAL B 1 40 ? 20.031 22.929 60.476 1.00 37.96 95 VAL B CA 1
ATOM 1066 C C . VAL B 1 40 ? 19.601 23.579 61.783 1.00 35.03 95 VAL B C 1
ATOM 1067 O O . VAL B 1 40 ? 20.438 23.914 62.630 1.00 38.76 95 VAL B O 1
ATOM 1071 N N . ASP B 1 41 ? 18.287 23.732 61.941 1.00 33.07 96 ASP B N 1
ATOM 1072 C CA . ASP B 1 41 ? 17.643 24.276 63.130 1.00 34.23 96 ASP B CA 1
ATOM 1073 C C . ASP B 1 41 ? 17.225 23.092 63.993 1.00 36.30 96 ASP B C 1
ATOM 1074 O O . ASP B 1 41 ? 16.226 22.422 63.710 1.00 31.38 96 ASP B O 1
ATOM 1079 N N . PHE B 1 42 ? 18.002 22.825 65.037 1.00 32.38 97 PHE B N 1
ATOM 1080 C CA . PHE B 1 42 ? 17.623 21.848 66.051 1.00 34.81 97 PHE B CA 1
ATOM 1081 C C . PHE B 1 42 ? 16.740 22.547 67.075 1.00 38.28 97 PHE B C 1
ATOM 1082 O O . PHE B 1 42 ? 17.214 23.424 67.800 1.00 33.62 97 PHE B O 1
ATOM 1090 N N . TYR B 1 43 ? 15.467 22.178 67.128 1.00 34.79 98 TYR B N 1
ATOM 1091 C CA . TYR B 1 43 ? 14.515 22.795 68.034 1.00 33.58 98 TYR B CA 1
ATOM 1092 C C . TYR B 1 43 ? 13.877 21.719 68.918 1.00 35.08 98 TYR B C 1
ATOM 1093 O O . TYR B 1 43 ? 14.152 20.525 68.781 1.00 32.98 98 TYR B O 1
ATOM 1102 N N . THR B 1 44 ? 13.041 22.171 69.855 1.00 37.24 99 THR B N 1
ATOM 1103 C CA . THR B 1 44 ? 12.206 21.298 70.652 1.00 37.48 99 THR B CA 1
ATOM 1104 C C . THR B 1 44 ? 10.809 21.890 70.763 1.00 39.45 99 THR B C 1
ATOM 1105 O O . THR B 1 44 ? 10.583 23.076 70.516 1.00 39.47 99 THR B O 1
ATOM 1109 N N . ASP B 1 45 ? 9.859 21.036 71.146 1.00 37.29 100 ASP B N 1
ATOM 1110 C CA . ASP B 1 45 ? 8.478 21.491 71.283 1.00 41.85 100 ASP B CA 1
ATOM 1111 C C . ASP B 1 45 ? 8.325 22.506 72.413 1.00 41.62 100 ASP B C 1
ATOM 1112 O O . ASP B 1 45 ? 7.454 23.380 72.362 1.00 44.37 100 ASP B O 1
ATOM 1117 N N . TRP B 1 46 ? 9.148 22.387 73.450 1.00 41.66 101 TRP B N 1
ATOM 1118 C CA . TRP B 1 46 ? 9.045 23.239 74.623 1.00 44.93 101 TRP B CA 1
ATOM 1119 C C . TRP B 1 46 ? 9.894 24.501 74.517 1.00 46.77 101 TRP B C 1
ATOM 1120 O O . TRP B 1 46 ? 10.132 25.164 75.546 1.00 43.47 101 TRP B O 1
ATOM 1131 N N . CYS B 1 47 ? 10.349 24.851 73.319 1.00 45.27 102 CYS B N 1
ATOM 1132 C CA . CYS B 1 47 ? 11.289 25.952 73.125 1.00 44.42 102 CYS B CA 1
ATOM 1133 C C . CYS B 1 47 ? 10.539 27.188 72.651 1.00 44.31 102 CYS B C 1
ATOM 1134 O O . CYS B 1 47 ? 10.175 27.300 71.479 1.00 46.79 102 CYS B O 1
ATOM 1137 N N . GLY B 1 48 ? 10.353 28.140 73.559 1.00 48.24 103 GLY B N 1
ATOM 1138 C CA . GLY B 1 48 ? 9.625 29.357 73.265 1.00 46.56 103 GLY B CA 1
ATOM 1139 C C . GLY B 1 48 ? 10.197 30.174 72.119 1.00 49.18 103 GLY B C 1
ATOM 1140 O O . GLY B 1 48 ? 9.498 30.498 71.151 1.00 46.90 103 GLY B O 1
ATOM 1141 N N . PRO B 1 49 ? 11.473 30.557 72.220 1.00 49.66 104 PRO B N 1
ATOM 1142 C CA . PRO B 1 49 ? 12.051 31.396 71.156 1.00 52.42 104 PRO B CA 1
ATOM 1143 C C . PRO B 1 49 ? 12.225 30.674 69.830 1.00 50.76 104 PRO B C 1
ATOM 1144 O O . PRO B 1 49 ? 12.182 31.345 68.790 1.00 53.67 104 PRO B O 1
ATOM 1148 N N . CYS B 1 50 ? 12.424 29.346 69.828 1.00 51.03 105 CYS B N 1
ATOM 1149 C CA . CYS B 1 50 ? 12.309 28.589 68.580 1.00 46.06 105 CYS B CA 1
ATOM 1150 C C . CYS B 1 50 ? 11.058 28.999 67.835 1.00 48.37 105 CYS B C 1
ATOM 1151 O O . CYS B 1 50 ? 11.092 29.301 66.634 1.00 51.32 105 CYS B O 1
ATOM 1154 N N . LYS B 1 51 ? 9.932 29.008 68.548 1.00 45.97 106 LYS B N 1
ATOM 1155 C CA . LYS B 1 51 ? 8.666 29.391 67.939 1.00 49.10 106 LYS B CA 1
ATOM 1156 C C . LYS B 1 51 ? 8.712 30.825 67.430 1.00 49.53 106 LYS B C 1
ATOM 1157 O O . LYS B 1 51 ? 8.194 31.120 66.348 1.00 48.11 106 LYS B O 1
ATOM 1163 N N . LEU B 1 52 ? 9.326 31.731 68.201 1.00 52.37 107 LEU B N 1
ATOM 1164 C CA . LEU B 1 52 ? 9.427 33.130 67.781 1.00 57.64 107 LEU B CA 1
ATOM 1165 C C . LEU B 1 52 ? 10.234 33.269 66.492 1.00 55.01 107 LEU B C 1
ATOM 1166 O O . LEU B 1 52 ? 9.852 34.007 65.576 1.00 54.98 107 LEU B O 1
ATOM 1171 N N . ILE B 1 53 ? 11.358 32.562 66.415 1.00 52.27 108 ILE B N 1
ATOM 1172 C CA . ILE B 1 53 ? 12.350 32.775 65.365 1.00 53.31 108 ILE B CA 1
ATOM 1173 C C . ILE B 1 53 ? 11.989 32.063 64.066 1.00 54.13 108 ILE B C 1
ATOM 1174 O O . ILE B 1 53 ? 12.488 32.441 62.998 1.00 48.77 108 ILE B O 1
ATOM 1179 N N . TYR B 1 54 ? 11.118 31.054 64.142 1.00 52.51 109 TYR B N 1
ATOM 1180 C CA . TYR B 1 54 ? 10.856 30.191 62.995 1.00 49.42 109 TYR B CA 1
ATOM 1181 C C . TYR B 1 54 ? 10.298 30.937 61.788 1.00 52.00 109 TYR B C 1
ATOM 1182 O O . TYR B 1 54 ? 10.755 30.660 60.665 1.00 47.16 109 TYR B O 1
ATOM 1191 N N . PRO B 1 55 ? 9.348 31.868 61.922 1.00 53.29 110 PRO B N 1
ATOM 1192 C CA . PRO B 1 55 ? 8.951 32.656 60.737 1.00 53.38 110 PRO B CA 1
ATOM 1193 C C . PRO B 1 55 ? 10.107 33.416 60.106 1.00 52.05 110 PRO B C 1
ATOM 1194 O O . PRO B 1 55 ? 10.186 33.508 58.874 1.00 49.82 110 PRO B O 1
ATOM 1198 N N . GLU B 1 56 ? 11.012 33.965 60.923 1.00 53.81 111 GLU B N 1
ATOM 1199 C CA . GLU B 1 56 ? 12.207 34.608 60.382 1.00 52.95 111 GLU B CA 1
ATOM 1200 C C . GLU B 1 56 ? 13.087 33.608 59.640 1.00 50.56 111 GLU B C 1
ATOM 1201 O O . GLU B 1 56 ? 13.646 33.923 58.582 1.00 50.03 111 GLU B O 1
ATOM 1207 N N . LEU B 1 57 ? 13.246 32.405 60.196 1.00 46.64 112 LEU B N 1
ATOM 1208 C CA . LEU B 1 57 ? 13.966 31.361 59.482 1.00 47.41 112 LEU B CA 1
ATOM 1209 C C . LEU B 1 57 ? 13.297 31.053 58.150 1.00 48.39 112 LEU B C 1
ATOM 1210 O O . LEU B 1 57 ? 13.976 30.902 57.127 1.00 47.67 112 LEU B O 1
ATOM 1215 N N . VAL B 1 58 ? 11.965 30.959 58.138 1.00 45.72 113 VAL B N 1
ATOM 1216 C CA . VAL B 1 58 ? 11.275 30.663 56.889 1.00 47.43 113 VAL B CA 1
ATOM 1217 C C . VAL B 1 58 ? 11.520 31.772 55.881 1.00 48.26 113 VAL B C 1
ATOM 1218 O O . VAL B 1 58 ? 11.831 31.514 54.709 1.00 50.87 113 VAL B O 1
ATOM 1222 N N . LYS B 1 59 ? 11.399 33.022 56.323 1.00 46.70 114 LYS B N 1
ATOM 1223 C CA . LYS B 1 59 ? 11.576 34.143 55.412 1.00 49.18 114 LYS B CA 1
ATOM 1224 C C . LYS B 1 59 ? 13.017 34.227 54.923 1.00 48.90 114 LYS B C 1
ATOM 1225 O O . LYS B 1 59 ? 13.261 34.525 53.748 1.00 50.07 114 LYS B O 1
ATOM 1231 N N . LEU B 1 60 ? 13.979 33.953 55.806 1.00 47.41 115 LEU B N 1
ATOM 1232 C CA . LEU B 1 60 ? 15.377 33.910 55.397 1.00 47.11 115 LEU B CA 1
ATOM 1233 C C . LEU B 1 60 ? 15.600 32.834 54.349 1.00 50.08 115 LEU B C 1
ATOM 1234 O O . LEU B 1 60 ? 16.291 33.058 53.348 1.00 50.77 115 LEU B O 1
ATOM 1239 N N . SER B 1 61 ? 15.016 31.651 54.566 1.00 49.17 116 SER B N 1
ATOM 1240 C CA . SER B 1 61 ? 15.176 30.556 53.614 1.00 46.48 116 SER B CA 1
ATOM 1241 C C . SER B 1 61 ? 14.589 30.912 52.251 1.00 48.09 116 SER B C 1
ATOM 1242 O O . SER B 1 61 ? 15.146 30.543 51.210 1.00 47.43 116 SER B O 1
ATOM 1245 N N . GLN B 1 62 ? 13.466 31.635 52.238 1.00 46.51 117 GLN B N 1
ATOM 1246 C CA . GLN B 1 62 ? 12.830 32.031 50.991 1.00 49.45 117 GLN B CA 1
ATOM 1247 C C . GLN B 1 62 ? 13.637 33.056 50.210 1.00 53.89 117 GLN B C 1
ATOM 1248 O O . GLN B 1 62 ? 13.344 33.275 49.033 1.00 55.71 117 GLN B O 1
ATOM 1254 N N . GLU B 1 63 ? 14.634 33.691 50.821 1.00 55.06 118 GLU B N 1
ATOM 1255 C CA . GLU B 1 63 ? 15.448 34.657 50.103 1.00 56.11 118 GLU B CA 1
ATOM 1256 C C . GLU B 1 63 ? 16.877 34.194 49.868 1.00 55.52 118 GLU B C 1
ATOM 1257 O O . GLU B 1 63 ? 17.482 34.591 48.872 1.00 53.27 118 GLU B O 1
ATOM 1263 N N . ARG B 1 64 ? 17.428 33.346 50.730 1.00 51.17 119 ARG B N 1
ATOM 1264 C CA . ARG B 1 64 ? 18.725 32.730 50.453 1.00 47.94 119 ARG B CA 1
ATOM 1265 C C . ARG B 1 64 ? 18.523 31.347 49.826 1.00 49.69 119 ARG B C 1
ATOM 1266 O O . ARG B 1 64 ? 18.948 30.315 50.357 1.00 45.65 119 ARG B O 1
ATOM 1274 N N . THR B 1 65 ? 17.877 31.351 48.651 1.00 49.12 120 THR B N 1
ATOM 1275 C CA . THR B 1 65 ? 17.526 30.114 47.950 1.00 49.42 120 THR B CA 1
ATOM 1276 C C . THR B 1 65 ? 18.743 29.292 47.555 1.00 48.19 120 THR B C 1
ATOM 1277 O O . THR B 1 65 ? 18.579 28.131 47.172 1.00 49.17 120 THR B O 1
ATOM 1281 N N . ASP B 1 66 ? 19.950 29.861 47.632 1.00 48.18 121 ASP B N 1
ATOM 1282 C CA . ASP B 1 66 ? 21.180 29.109 47.420 1.00 45.72 121 ASP B CA 1
ATOM 1283 C C . ASP B 1 66 ? 21.611 28.314 48.649 1.00 44.61 121 ASP B C 1
ATOM 1284 O O . ASP B 1 66 ? 22.583 27.557 48.569 1.00 42.45 121 ASP B O 1
ATOM 1289 N N . VAL B 1 67 ? 20.916 28.467 49.776 1.00 47.02 122 VAL B N 1
ATOM 1290 C CA . VAL B 1 67 ? 21.194 27.729 51.004 1.00 44.37 122 VAL B CA 1
ATOM 1291 C C . VAL B 1 67 ? 20.001 26.822 51.293 1.00 40.72 122 VAL B C 1
ATOM 1292 O O . VAL B 1 67 ? 18.863 27.103 50.888 1.00 39.85 122 VAL B O 1
ATOM 1296 N N . ARG B 1 68 ? 20.272 25.703 51.959 1.00 36.79 123 ARG B N 1
ATOM 1297 C CA . ARG B 1 68 ? 19.220 24.783 52.365 1.00 39.61 123 ARG B CA 1
ATOM 1298 C C . ARG B 1 68 ? 18.938 24.970 53.855 1.00 36.57 123 ARG B C 1
ATOM 1299 O O . ARG B 1 68 ? 19.864 24.967 54.677 1.00 41.10 123 ARG B O 1
ATOM 1307 N N . PHE B 1 69 ? 17.669 25.159 54.197 1.00 35.41 124 PHE B N 1
ATOM 1308 C CA . PHE B 1 69 ? 17.244 25.359 55.577 1.00 35.87 124 PHE B CA 1
ATOM 1309 C C . PHE B 1 69 ? 16.337 24.205 55.975 1.00 33.11 124 PHE B C 1
ATOM 1310 O O . PHE B 1 69 ? 15.253 24.040 55.414 1.00 32.58 124 PHE B O 1
ATOM 1318 N N . VAL B 1 70 ? 16.784 23.399 56.932 1.00 31.94 125 VAL B N 1
ATOM 1319 C CA . VAL B 1 70 ? 16.017 22.257 57.406 1.00 26.27 125 VAL B CA 1
ATOM 1320 C C . VAL B 1 70 ? 15.869 22.386 58.922 1.00 31.07 125 VAL B C 1
ATOM 1321 O O . VAL B 1 70 ? 16.495 23.240 59.557 1.00 29.77 125 VAL B O 1
ATOM 1325 N N . LYS B 1 71 ? 15.009 21.545 59.499 1.00 30.22 126 LYS B N 1
ATOM 1326 C CA . LYS B 1 71 ? 14.788 21.565 60.948 1.00 32.93 126 LYS B CA 1
ATOM 1327 C C . LYS B 1 71 ? 14.716 20.145 61.493 1.00 32.88 126 LYS B C 1
ATOM 1328 O O . LYS B 1 71 ? 14.251 19.231 60.808 1.00 31.59 126 LYS B O 1
ATOM 1334 N N . VAL B 1 72 ? 15.185 19.965 62.733 1.00 29.04 127 VAL B N 1
ATOM 1335 C CA . VAL B 1 72 ? 15.129 18.682 63.429 1.00 28.05 127 VAL B CA 1
ATOM 1336 C C . VAL B 1 72 ? 14.471 18.912 64.788 1.00 34.28 127 VAL B C 1
ATOM 1337 O O . VAL B 1 72 ? 14.951 19.724 65.589 1.00 31.72 127 VAL B O 1
ATOM 1341 N N . ASN B 1 73 ? 13.377 18.207 65.045 1.00 31.46 128 ASN B N 1
ATOM 1342 C CA . ASN B 1 73 ? 12.729 18.259 66.347 1.00 33.83 128 ASN B CA 1
ATOM 1343 C C . ASN B 1 73 ? 13.484 17.339 67.307 1.00 35.42 128 ASN B C 1
ATOM 1344 O O . ASN B 1 73 ? 13.415 16.110 67.184 1.00 31.87 128 ASN B O 1
ATOM 1349 N N . CYS B 1 74 ? 14.195 17.924 68.268 1.00 36.99 129 CYS B N 1
ATOM 1350 C CA . CYS B 1 74 ? 14.975 17.137 69.228 1.00 37.92 129 CYS B CA 1
ATOM 1351 C C . CYS B 1 74 ? 14.013 16.548 70.247 1.00 38.88 129 CYS B C 1
ATOM 1352 O O . CYS B 1 74 ? 13.519 17.246 71.144 1.00 35.41 129 CYS B O 1
ATOM 1355 N N . ASN B 1 75 ? 13.749 15.253 70.116 1.00 33.07 130 ASN B N 1
ATOM 1356 C CA . ASN B 1 75 ? 12.748 14.620 70.947 1.00 35.07 130 ASN B CA 1
ATOM 1357 C C . ASN B 1 75 ? 13.137 13.166 71.136 1.00 36.47 130 ASN B C 1
ATOM 1358 O O . ASN B 1 75 ? 14.239 12.743 70.776 1.00 38.13 130 ASN B O 1
ATOM 1363 N N . LYS B 1 76 ? 12.202 12.406 71.687 1.00 35.71 131 LYS B N 1
ATOM 1364 C CA . LYS B 1 76 ? 12.437 11.023 72.072 1.00 40.14 131 LYS B CA 1
ATOM 1365 C C . LYS B 1 76 ? 12.715 10.161 70.842 1.00 35.41 131 LYS B C 1
ATOM 1366 O O . LYS B 1 76 ? 13.698 9.410 70.804 1.00 34.49 131 LYS B O 1
ATOM 1372 N N . SER B 1 77 ? 11.852 10.264 69.821 1.00 37.23 132 SER B N 1
ATOM 1373 C CA . SER B 1 77 ? 12.049 9.513 68.582 1.00 40.10 132 SER B CA 1
ATOM 1374 C C . SER B 1 77 ? 13.411 9.796 67.968 1.00 40.65 132 SER B C 1
ATOM 1375 O O . SER B 1 77 ? 14.055 8.890 67.435 1.00 42.91 132 SER B O 1
ATOM 1378 N N . ASN B 1 78 ? 13.871 11.041 68.035 1.00 38.53 133 ASN B N 1
ATOM 1379 C CA . ASN B 1 78 ? 15.161 11.401 67.467 1.00 39.72 133 ASN B CA 1
ATOM 1380 C C . ASN B 1 78 ? 16.298 11.389 68.498 1.00 44.55 133 ASN B C 1
ATOM 1381 O O . ASN B 1 78 ? 17.346 11.996 68.251 1.00 42.04 133 ASN B O 1
ATOM 1386 N N . LYS B 1 79 ? 16.139 10.661 69.614 1.00 44.61 134 LYS B N 1
ATOM 1387 C CA . LYS B 1 79 ? 17.095 10.784 70.715 1.00 45.34 134 LYS B CA 1
ATOM 1388 C C . LYS B 1 79 ? 18.521 10.440 70.277 1.00 44.32 134 LYS B C 1
ATOM 1389 O O . LYS B 1 79 ? 19.476 11.123 70.658 1.00 42.73 134 LYS B O 1
ATOM 1395 N N . GLU B 1 80 ? 18.681 9.413 69.446 1.00 48.60 135 GLU B N 1
ATOM 1396 C CA . GLU B 1 80 ? 19.999 9.003 68.972 1.00 46.25 135 GLU B CA 1
ATOM 1397 C C . GLU B 1 80 ? 20.689 10.121 68.194 1.00 46.28 135 GLU B C 1
ATOM 1398 O O . GLU B 1 80 ? 21.897 10.334 68.352 1.00 42.83 135 GLU B O 1
ATOM 1404 N N . LEU B 1 81 ? 19.942 10.861 67.375 1.00 45.69 136 LEU B N 1
ATOM 1405 C CA . LEU B 1 81 ? 20.512 12.030 66.716 1.00 43.62 136 LEU B CA 1
ATOM 1406 C C . LEU B 1 81 ? 20.899 13.076 67.746 1.00 40.80 136 LEU B C 1
ATOM 1407 O O . LEU B 1 81 ? 22.017 13.604 67.724 1.00 41.01 136 LEU B O 1
ATOM 1412 N N . GLY B 1 82 ? 19.973 13.392 68.659 1.00 39.16 137 GLY B N 1
ATOM 1413 C CA . GLY B 1 82 ? 20.262 14.381 69.682 1.00 39.80 137 GLY B CA 1
ATOM 1414 C C . GLY B 1 82 ? 21.518 14.056 70.466 1.00 40.79 137 GLY B C 1
ATOM 1415 O O . GLY B 1 82 ? 22.354 14.928 70.703 1.00 39.14 137 GLY B O 1
ATOM 1416 N N . MET B 1 83 ? 21.695 12.784 70.834 1.00 38.40 138 MET B N 1
ATOM 1417 C CA . MET B 1 83 ? 22.871 12.404 71.609 1.00 41.93 138 MET B CA 1
ATOM 1418 C C . MET B 1 83 ? 24.139 12.414 70.761 1.00 41.23 138 MET B C 1
ATOM 1419 O O . MET B 1 83 ? 25.150 13.009 71.150 1.00 43.63 138 MET B O 1
ATOM 1424 N N . GLN B 1 84 ? 24.114 11.756 69.605 1.00 42.19 139 GLN B N 1
ATOM 1425 C CA . GLN B 1 84 ? 25.327 11.655 68.795 1.00 41.55 139 GLN B CA 1
ATOM 1426 C C . GLN B 1 84 ? 25.838 13.024 68.363 1.00 39.87 139 GLN B C 1
ATOM 1427 O O . GLN B 1 84 ? 27.044 13.200 68.167 1.00 40.15 139 GLN B O 1
ATOM 1433 N N . LEU B 1 85 ? 24.951 14.010 68.254 1.00 39.63 140 LEU B N 1
ATOM 1434 C CA . LEU B 1 85 ? 25.317 15.382 67.928 1.00 39.94 140 LEU B CA 1
ATOM 1435 C C . LEU B 1 85 ? 25.522 16.267 69.151 1.00 42.65 140 LEU B C 1
ATOM 1436 O O . LEU B 1 85 ? 25.799 17.463 68.994 1.00 41.95 140 LEU B O 1
ATOM 1441 N N . ALA B 1 86 ? 25.375 15.726 70.356 1.00 40.70 141 ALA B N 1
ATOM 1442 C CA . ALA B 1 86 ? 25.632 16.476 71.590 1.00 44.83 141 ALA B CA 1
ATOM 1443 C C . ALA B 1 86 ? 24.829 17.776 71.639 1.00 40.03 141 ALA B C 1
ATOM 1444 O O . ALA B 1 86 ? 25.344 18.844 71.982 1.00 42.50 141 ALA B O 1
ATOM 1446 N N . ILE B 1 87 ? 23.550 17.689 71.280 1.00 37.63 142 ILE B N 1
ATOM 1447 C CA . ILE B 1 87 ? 22.688 18.861 71.355 1.00 37.75 142 ILE B CA 1
ATOM 1448 C C . ILE B 1 87 ? 22.416 19.183 72.817 1.00 40.87 142 ILE B C 1
ATOM 1449 O O . ILE B 1 87 ? 22.160 18.285 73.629 1.00 33.95 142 ILE B O 1
ATOM 1454 N N . LYS B 1 88 ? 22.474 20.469 73.158 1.00 40.97 143 LYS B N 1
ATOM 1455 C CA . LYS B 1 88 ? 22.312 20.904 74.541 1.00 43.51 143 LYS B CA 1
ATOM 1456 C C . LYS B 1 88 ? 21.352 22.084 74.661 1.00 39.73 143 LYS B C 1
ATOM 1457 O O . LYS B 1 88 ? 20.629 22.191 75.657 1.00 46.06 143 LYS B O 1
ATOM 1463 N N . VAL B 1 89 ? 21.323 22.972 73.667 1.00 41.56 144 VAL B N 1
ATOM 1464 C CA . VAL B 1 89 ? 20.531 24.206 73.795 1.00 41.88 144 VAL B CA 1
ATOM 1465 C C . VAL B 1 89 ? 19.267 24.204 72.935 1.00 37.06 144 VAL B C 1
ATOM 1466 O O . VAL B 1 89 ? 19.314 23.785 71.776 1.00 41.30 144 VAL B O 1
ATOM 1470 N N . PRO B 1 91 ? 17.603 26.251 70.790 1.00 48.43 146 PRO B N 1
ATOM 1471 C CA . PRO B 1 91 ? 17.884 26.053 69.368 1.00 46.14 146 PRO B CA 1
A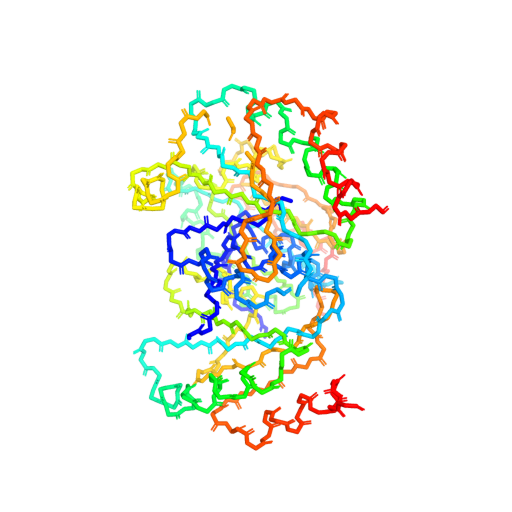TOM 1472 C C . PRO B 1 91 ? 19.376 25.762 69.141 1.00 44.09 146 PRO B C 1
ATOM 1473 O O . PRO B 1 91 ? 19.737 24.714 68.609 1.00 45.16 146 PRO B O 1
ATOM 1477 N N . PHE B 1 93 ? 21.695 25.550 66.040 1.00 43.07 148 PHE B N 1
ATOM 1478 C CA . PHE B 1 93 ? 21.996 25.624 64.602 1.00 38.91 148 PHE B CA 1
ATOM 1479 C C . PHE B 1 93 ? 23.340 25.004 64.250 1.00 43.82 148 PHE B C 1
ATOM 1480 O O . PHE B 1 93 ? 24.366 25.304 64.858 1.00 44.59 148 PHE B O 1
ATOM 1488 N N . HIS B 1 94 ? 23.322 24.117 63.270 1.00 39.39 149 HIS B N 1
ATOM 1489 C CA . HIS B 1 94 ? 24.534 23.618 62.650 1.00 42.53 149 HIS B CA 1
ATOM 1490 C C . HIS B 1 94 ? 24.578 24.087 61.202 1.00 38.28 149 HIS B C 1
ATOM 1491 O O . HIS B 1 94 ? 23.539 24.292 60.571 1.00 39.71 149 HIS B O 1
ATOM 1498 N N . LEU B 1 95 ? 25.791 24.243 60.677 1.00 42.35 150 LEU B N 1
ATOM 1499 C CA . LEU B 1 95 ? 26.023 24.480 59.257 1.00 41.22 150 LEU B CA 1
ATOM 1500 C C . LEU B 1 95 ? 26.786 23.290 58.695 1.00 43.85 150 LEU B C 1
ATOM 1501 O O . LEU B 1 95 ? 27.834 22.913 59.233 1.00 45.12 150 LEU B O 1
ATOM 1506 N N . TYR B 1 96 ? 26.253 22.683 57.637 1.00 40.67 151 TYR B N 1
ATOM 1507 C CA . TYR B 1 96 ? 26.872 21.523 57.013 1.00 42.18 151 TYR B CA 1
ATOM 1508 C C . TYR B 1 96 ? 27.234 21.826 55.566 1.00 43.04 151 TYR B C 1
ATOM 1509 O O . TYR B 1 96 ? 26.523 22.562 54.869 1.00 44.13 151 TYR B O 1
ATOM 1518 N N . ARG B 1 97 ? 28.361 21.263 55.130 1.00 47.44 152 ARG B N 1
ATOM 1519 C CA . ARG B 1 97 ? 28.727 21.235 53.718 1.00 50.47 152 ARG B CA 1
ATOM 1520 C C . ARG B 1 97 ? 29.360 19.890 53.399 1.00 51.21 152 ARG B C 1
ATOM 1521 O O . ARG B 1 97 ? 30.186 19.389 54.171 1.00 50.17 152 ARG B O 1
ATOM 1529 N N . ASN B 1 98 ? 29.025 19.364 52.216 1.00 53.73 153 ASN B N 1
ATOM 1530 C CA . ASN B 1 98 ? 28.943 17.927 51.948 1.00 55.31 153 ASN B CA 1
ATOM 1531 C C . ASN B 1 98 ? 29.272 17.074 53.169 1.00 53.21 153 ASN B C 1
ATOM 1532 O O . ASN B 1 98 ? 30.402 16.598 53.340 1.00 52.16 153 ASN B O 1
ATOM 1537 N N . LYS B 1 99 ? 28.267 16.925 54.038 1.00 52.40 154 LYS B N 1
ATOM 1538 C CA . LYS B 1 99 ? 28.157 15.918 55.090 1.00 47.29 154 LYS B CA 1
ATOM 1539 C C . LYS B 1 99 ? 29.037 16.183 56.302 1.00 49.04 154 LYS B C 1
ATOM 1540 O O . LYS B 1 99 ? 29.128 15.320 57.190 1.00 44.04 154 LYS B O 1
ATOM 1546 N N . THR B 1 100 ? 29.688 17.340 56.387 1.00 47.88 155 THR B N 1
ATOM 1547 C CA . THR B 1 100 ? 30.519 17.636 57.544 1.00 48.24 155 THR B CA 1
ATOM 1548 C C . THR B 1 100 ? 30.106 18.964 58.163 1.00 46.14 155 THR B C 1
ATOM 1549 O O . THR B 1 100 ? 29.825 19.939 57.456 1.00 45.23 155 THR B O 1
ATOM 1553 N N . LYS B 1 101 ? 30.050 18.991 59.491 1.00 48.64 156 LYS B N 1
ATOM 1554 C CA . LYS B 1 101 ? 29.733 20.228 60.186 1.00 45.92 156 LYS B CA 1
ATOM 1555 C C . LYS B 1 101 ? 30.892 21.202 60.046 1.00 47.60 156 LYS B C 1
ATOM 1556 O O . LYS B 1 101 ? 32.040 20.864 60.347 1.00 46.62 156 LYS B O 1
ATOM 1562 N N . VAL B 1 102 ? 30.594 22.411 59.581 1.00 45.01 157 VAL B N 1
ATOM 1563 C CA . VAL B 1 102 ? 31.611 23.438 59.407 1.00 45.75 157 VAL B CA 1
ATOM 1564 C C . VAL B 1 102 ? 31.416 24.604 60.349 1.00 44.27 157 VAL B C 1
ATOM 1565 O O . VAL B 1 102 ? 32.265 25.502 60.384 1.00 44.08 157 VAL B O 1
ATOM 1569 N N . ALA B 1 103 ? 30.332 24.619 61.119 1.00 45.05 158 ALA B N 1
ATOM 1570 C CA . ALA B 1 103 ? 30.049 25.701 62.053 1.00 45.96 158 ALA B CA 1
ATOM 1571 C C . ALA B 1 103 ? 28.869 25.279 62.908 1.00 47.27 158 ALA B C 1
ATOM 1572 O O . ALA B 1 103 ? 28.142 24.344 62.563 1.00 46.53 158 ALA B O 1
ATOM 1574 N N . ASP B 1 104 ? 28.686 25.978 64.024 1.00 41.62 159 ASP B N 1
ATOM 1575 C CA . ASP B 1 104 ? 27.539 25.733 64.887 1.00 47.81 159 ASP B CA 1
ATOM 1576 C C . ASP B 1 104 ? 27.336 26.937 65.794 1.00 48.38 159 ASP B C 1
ATOM 1577 O O . ASP B 1 104 ? 28.184 27.829 65.885 1.00 45.51 159 ASP B O 1
ATOM 1582 N N . MET B 1 105 ? 26.205 26.932 66.489 1.00 46.72 160 MET B N 1
ATOM 1583 C CA . MET B 1 105 ? 25.796 28.097 67.255 1.00 46.05 160 MET B CA 1
ATOM 1584 C C . MET B 1 105 ? 24.546 27.730 68.041 1.00 46.52 160 MET B C 1
ATOM 1585 O O . MET B 1 105 ? 23.814 26.809 67.665 1.00 41.15 160 MET B O 1
ATOM 1590 N N . THR B 1 106 ? 24.340 28.420 69.160 1.00 44.93 161 THR B N 1
ATOM 1591 C CA . THR B 1 106 ? 23.209 28.162 70.035 1.00 48.21 161 THR B CA 1
ATOM 1592 C C . THR B 1 106 ? 22.441 29.453 70.288 1.00 47.90 161 THR B C 1
ATOM 1593 O O . THR B 1 106 ? 22.957 30.561 70.106 1.00 50.89 161 THR B O 1
ATOM 1597 N N . GLY B 1 107 ? 21.196 29.294 70.708 1.00 43.66 162 GLY B N 1
ATOM 1598 C CA . GLY B 1 107 ? 20.345 30.422 71.009 1.00 44.78 162 GLY B CA 1
ATOM 1599 C C . GLY B 1 107 ? 19.591 30.924 69.794 1.00 47.15 162 GLY B C 1
ATOM 1600 O O . GLY B 1 107 ? 19.919 30.620 68.650 1.00 48.08 162 GLY B O 1
ATOM 1601 N N . ALA B 1 108 ? 18.557 31.715 70.065 1.00 47.48 163 ALA B N 1
ATOM 1602 C CA . ALA B 1 108 ? 17.666 32.234 69.027 1.00 50.06 163 ALA B CA 1
ATOM 1603 C C . ALA B 1 108 ? 18.104 33.631 68.578 1.00 55.57 163 ALA B C 1
ATOM 1604 O O . ALA B 1 108 ? 17.360 34.606 68.665 1.00 53.49 163 ALA B O 1
ATOM 1606 N N . LYS B 1 109 ? 19.334 33.706 68.068 1.00 54.35 164 LYS B N 1
ATOM 1607 C CA . LYS B 1 109 ? 19.972 34.968 67.691 1.00 55.00 164 LYS B CA 1
ATOM 1608 C C . LYS B 1 109 ? 20.083 35.028 66.168 1.00 52.23 164 LYS B C 1
ATOM 1609 O O . LYS B 1 109 ? 21.047 34.525 65.588 1.00 54.57 164 LYS B O 1
ATOM 1615 N N . MET B 1 110 ? 19.106 35.665 65.522 1.00 51.57 165 MET B N 1
ATOM 1616 C CA . MET B 1 110 ? 19.017 35.590 64.065 1.00 52.66 165 MET B CA 1
ATOM 1617 C C . MET B 1 110 ? 20.187 36.293 63.381 1.00 54.81 165 MET B C 1
ATOM 1618 O O . MET B 1 110 ? 20.689 35.819 62.353 1.00 55.90 165 MET B O 1
ATOM 1623 N N . ASP B 1 111 ? 20.643 37.418 63.928 1.00 55.73 166 ASP B N 1
ATOM 1624 C CA . ASP B 1 111 ? 21.698 38.170 63.257 1.00 54.85 166 ASP B CA 1
ATOM 1625 C C . ASP B 1 111 ? 23.028 37.436 63.320 1.00 53.02 166 ASP B C 1
ATOM 1626 O O . ASP B 1 111 ? 23.786 37.422 62.343 1.00 53.67 166 ASP B O 1
ATOM 1631 N N . LYS B 1 112 ? 23.328 36.817 64.457 1.00 50.57 167 LYS B N 1
ATOM 1632 C CA . LYS B 1 112 ? 24.526 35.996 64.553 1.00 52.98 167 LYS B CA 1
ATOM 1633 C C . LYS B 1 112 ? 24.501 34.884 63.509 1.00 54.65 167 LYS B C 1
ATOM 1634 O O . LYS B 1 112 ? 25.495 34.640 62.815 1.00 53.44 167 LYS B O 1
ATOM 1640 N N . LEU B 1 113 ? 23.350 34.221 63.363 1.00 53.26 168 LEU B N 1
ATOM 1641 C CA . LEU B 1 113 ? 23.216 33.145 62.384 1.00 52.01 168 LEU B CA 1
ATOM 1642 C C . LEU B 1 113 ? 23.451 33.654 60.961 1.00 50.13 168 LEU B C 1
ATOM 1643 O O . LEU B 1 113 ? 24.217 33.058 60.196 1.00 50.78 168 LEU B O 1
ATOM 1648 N N . ILE B 1 114 ? 22.800 34.760 60.591 1.00 49.42 169 ILE B N 1
ATOM 1649 C CA . ILE B 1 114 ? 22.994 35.335 59.261 1.00 52.82 169 ILE B CA 1
ATOM 1650 C C . ILE B 1 114 ? 24.468 35.631 59.015 1.00 53.28 169 ILE B C 1
ATOM 1651 O O . ILE B 1 114 ? 25.005 35.353 57.935 1.00 51.33 169 ILE B O 1
ATOM 1656 N N . ALA B 1 115 ? 25.141 36.215 60.010 1.00 54.10 170 ALA B N 1
ATOM 1657 C CA . ALA B 1 115 ? 26.568 36.477 59.873 1.00 51.51 170 ALA B CA 1
ATOM 1658 C C . ALA B 1 115 ? 27.332 35.176 59.688 1.00 53.93 170 ALA B C 1
ATOM 1659 O O . ALA B 1 115 ? 28.206 35.067 58.817 1.00 53.27 170 ALA B O 1
ATOM 1661 N N . LEU B 1 116 ? 26.996 34.167 60.493 1.00 50.82 171 LEU B N 1
ATOM 1662 C CA . LEU B 1 116 ? 27.642 32.868 60.350 1.00 50.69 171 LEU B CA 1
ATOM 1663 C C . LEU B 1 116 ? 27.456 32.321 58.942 1.00 52.54 171 LEU B C 1
ATOM 1664 O O . LEU B 1 116 ? 28.375 31.715 58.374 1.00 52.63 171 LEU B O 1
ATOM 1669 N N . ILE B 1 117 ? 26.282 32.553 58.352 1.00 48.11 172 ILE B N 1
ATOM 1670 C CA . ILE B 1 117 ? 25.979 31.996 57.037 1.00 53.34 172 ILE B CA 1
ATOM 1671 C C . ILE B 1 117 ? 26.833 32.663 55.963 1.00 51.93 172 ILE B C 1
ATOM 1672 O O . ILE B 1 117 ? 27.550 31.991 55.213 1.00 52.56 172 ILE B O 1
ATOM 1677 N N . ASN B 1 118 ? 26.752 33.996 55.866 1.00 53.86 173 ASN B N 1
ATOM 1678 C CA . ASN B 1 118 ? 27.508 34.731 54.849 1.00 55.02 173 ASN B CA 1
ATOM 1679 C C . ASN B 1 118 ? 28.998 34.432 54.941 1.00 54.86 173 ASN B C 1
ATOM 1680 O O . ASN B 1 118 ? 29.687 34.305 53.922 1.00 53.42 173 ASN B O 1
ATOM 1685 N N . GLN B 1 119 ? 29.509 34.308 56.162 1.00 54.97 174 GLN B N 1
ATOM 1686 C CA . GLN B 1 119 ? 30.900 33.960 56.392 1.00 53.23 174 GLN B CA 1
ATOM 1687 C C . GLN B 1 119 ? 31.240 32.569 55.864 1.00 57.62 174 GLN B C 1
ATOM 1688 O O . GLN B 1 119 ? 32.426 32.257 55.694 1.00 58.80 174 GLN B O 1
ATOM 1694 N N . HIS B 1 120 ? 30.232 31.748 55.541 1.00 55.90 175 HIS B N 1
ATOM 1695 C CA . HIS B 1 120 ? 30.448 30.498 54.826 1.00 55.06 175 HIS B CA 1
ATOM 1696 C C . HIS B 1 120 ? 29.852 30.461 53.424 1.00 53.70 175 HIS B C 1
ATOM 1697 O O . HIS B 1 120 ? 30.350 29.692 52.597 1.00 53.17 175 HIS B O 1
ATOM 1704 N N . GLN B 1 121 ? 28.821 31.275 53.130 1.00 54.17 176 GLN B N 1
ATOM 1705 C CA . GLN B 1 121 ? 28.163 31.412 51.827 1.00 57.66 176 GLN B CA 1
ATOM 1706 C C . GLN B 1 121 ? 27.452 32.755 51.735 1.00 57.45 176 GLN B C 1
ATOM 1707 O O . GLN B 1 121 ? 26.309 32.871 52.189 1.00 58.20 176 GLN B O 1
ATOM 1713 N N . PRO B 1 122 ? 28.063 33.788 51.149 1.00 63.00 177 PRO B N 1
ATOM 1714 C CA . PRO B 1 122 ? 27.330 35.058 51.085 1.00 60.83 177 PRO B CA 1
ATOM 1715 C C . PRO B 1 122 ? 26.718 35.332 49.714 1.00 58.42 177 PRO B C 1
ATOM 1716 O O . PRO B 1 122 ? 25.868 36.222 49.609 1.00 59.99 177 PRO B O 1
ATOM 1720 N N . GLY C 1 15 ? -13.894 9.886 35.338 1.00 56.11 70 GLY C N 1
ATOM 1721 C CA . GLY C 1 15 ? -13.853 10.918 36.359 1.00 54.16 70 GLY C CA 1
ATOM 1722 C C . GLY C 1 15 ? -12.781 10.720 37.416 1.00 51.59 70 GLY C C 1
ATOM 1723 O O . GLY C 1 15 ? -11.751 10.090 37.174 1.00 52.15 70 GLY C O 1
ATOM 1724 N N . GLN C 1 16 ? -13.030 11.268 38.603 1.00 54.05 71 GLN C N 1
ATOM 1725 C CA . GLN C 1 16 ? -12.118 11.151 39.727 1.00 49.07 71 GLN C CA 1
ATOM 1726 C C . GLN C 1 16 ? -12.870 10.589 40.926 1.00 50.51 71 GLN C C 1
ATOM 1727 O O . GLN C 1 16 ? -14.033 10.942 41.160 1.00 51.75 71 GLN C O 1
ATOM 1733 N N . GLY C 1 17 ? -12.212 9.714 41.685 1.00 48.85 72 GLY C N 1
ATOM 1734 C CA . GLY C 1 17 ? -12.799 9.231 42.922 1.00 46.24 72 GLY C CA 1
ATOM 1735 C C . GLY C 1 17 ? -13.075 10.336 43.940 1.00 44.98 72 GLY C C 1
ATOM 1736 O O . GLY C 1 17 ? -12.870 11.527 43.713 1.00 42.32 72 GLY C O 1
ATOM 1737 N N . LEU C 1 18 ? -13.604 9.931 45.088 1.00 42.68 73 LEU C N 1
ATOM 1738 C CA . LEU C 1 18 ? -13.712 10.875 46.205 1.00 41.85 73 LEU C CA 1
ATOM 1739 C C . LEU C 1 18 ? -12.443 10.727 47.038 1.00 39.71 73 LEU C C 1
ATOM 1740 O O . LEU C 1 18 ? -12.315 9.823 47.863 1.00 41.93 73 LEU C O 1
ATOM 1745 N N . LEU C 1 19 ? -11.483 11.611 46.787 1.00 38.41 74 LEU C N 1
ATOM 1746 C CA . LEU C 1 19 ? -10.182 11.506 47.412 1.00 35.56 74 LEU C CA 1
ATOM 1747 C C . LEU C 1 19 ? -10.162 12.221 48.756 1.00 33.76 74 LEU C C 1
ATOM 1748 O O . LEU C 1 19 ? -10.979 13.100 49.046 1.00 33.05 74 LEU C O 1
ATOM 1753 N N . GLN C 1 20 ? -9.186 11.845 49.571 1.00 29.45 75 GLN C N 1
ATOM 1754 C CA . GLN C 1 20 ? -8.969 12.482 50.860 1.00 29.75 75 GLN C CA 1
ATOM 1755 C C . GLN C 1 20 ? -7.680 13.288 50.827 1.00 28.52 75 GLN C C 1
ATOM 1756 O O . GLN C 1 20 ? -6.638 12.787 50.397 1.00 34.08 75 GLN C O 1
ATOM 1762 N N . LEU C 1 21 ? -7.744 14.518 51.310 1.00 29.42 76 LEU C N 1
ATOM 1763 C CA . LEU C 1 21 ? -6.582 15.385 51.389 1.00 29.62 76 LEU C CA 1
ATOM 1764 C C . LEU C 1 21 ? -6.348 15.802 52.841 1.00 28.74 76 LEU C C 1
ATOM 1765 O O . LEU C 1 21 ? -7.207 15.629 53.707 1.00 29.41 76 LEU C O 1
ATOM 1770 N N . ASP C 1 22 ? -5.171 16.358 53.107 1.00 29.33 77 ASP C N 1
ATOM 1771 C CA . ASP C 1 22 ? -4.843 16.814 54.451 1.00 28.87 77 ASP C CA 1
ATOM 1772 C C . ASP C 1 22 ? -4.030 18.105 54.353 1.00 29.32 77 ASP C C 1
ATOM 1773 O O . ASP C 1 22 ? -3.867 18.685 53.273 1.00 30.17 77 ASP C O 1
ATOM 1778 N N . LYS C 1 23 ? -3.516 18.560 55.502 1.00 30.04 78 LYS C N 1
ATOM 1779 C CA . LYS C 1 23 ? -2.879 19.870 55.572 1.00 32.09 78 LYS C CA 1
ATOM 1780 C C . LYS C 1 23 ? -1.690 19.998 54.626 1.00 31.59 78 LYS C C 1
ATOM 1781 O O . LYS C 1 23 ? -1.360 21.109 54.201 1.00 35.56 78 LYS C O 1
ATOM 1787 N N . ASP C 1 24 ? -1.035 18.890 54.279 1.00 33.98 79 ASP C N 1
ATOM 1788 C CA . ASP C 1 24 ? 0.132 18.947 53.404 1.00 32.37 79 ASP C CA 1
ATOM 1789 C C . ASP C 1 24 ? -0.196 18.708 51.938 1.00 31.48 79 ASP C C 1
ATOM 1790 O O . ASP C 1 24 ? 0.660 18.953 51.085 1.00 31.07 79 ASP C O 1
ATOM 1795 N N . THR C 1 25 ? -1.391 18.225 51.623 1.00 29.78 80 THR C N 1
ATOM 1796 C CA . THR C 1 25 ? -1.738 17.901 50.243 1.00 30.85 80 THR C CA 1
ATOM 1797 C C . THR C 1 25 ? -2.839 18.794 49.688 1.00 29.95 80 THR C C 1
ATOM 1798 O O . THR C 1 25 ? -3.096 18.763 48.479 1.00 29.75 80 THR C O 1
ATOM 1802 N N . PHE C 1 26 ? -3.481 19.592 50.545 1.00 30.47 81 PHE C N 1
ATOM 1803 C CA . PHE C 1 26 ? -4.655 20.357 50.150 1.00 29.10 81 PHE C CA 1
ATOM 1804 C C . PHE C 1 26 ? -4.313 21.357 49.053 1.00 33.91 81 PHE C C 1
ATOM 1805 O O . PHE C 1 26 ? -4.887 21.316 47.960 1.00 27.03 81 PHE C O 1
ATOM 1813 N N . TRP C 1 27 ? -3.365 22.267 49.328 1.00 31.30 82 TRP C N 1
ATOM 1814 C CA . TRP C 1 27 ? -3.057 23.318 48.371 1.00 30.88 82 TRP C CA 1
ATOM 1815 C C . TRP C 1 27 ? -2.358 22.758 47.132 1.00 31.33 82 TRP C C 1
ATOM 1816 O O . TRP C 1 27 ? -2.663 23.203 46.020 1.00 30.92 82 TRP C O 1
ATOM 1827 N N . PRO C 1 28 ? -1.419 21.808 47.263 1.00 32.15 83 PRO C N 1
ATOM 1828 C CA . PRO C 1 28 ? -0.876 21.168 46.050 1.00 31.10 83 PRO C CA 1
ATOM 1829 C C . PRO C 1 28 ? -1.952 20.555 45.164 1.00 33.55 83 PRO C C 1
ATOM 1830 O O . PRO C 1 28 ? -1.883 20.654 43.929 1.00 32.14 83 PRO C O 1
ATOM 1834 N N . TYR C 1 29 ? -2.983 19.957 45.760 1.00 32.29 84 TYR C N 1
ATOM 1835 C CA . TYR C 1 29 ? -4.072 19.429 44.947 1.00 30.76 84 TYR C CA 1
ATOM 1836 C C . TYR C 1 29 ? -4.801 20.560 44.223 1.00 32.85 84 TYR C C 1
ATOM 1837 O O . TYR C 1 29 ? -5.005 20.507 43.002 1.00 34.13 84 TYR C O 1
ATOM 1846 N N . LEU C 1 30 ? -5.194 21.605 44.960 1.00 30.69 85 LEU C N 1
ATOM 1847 C CA . LEU C 1 30 ? -5.891 22.722 44.316 1.00 31.01 85 LEU C CA 1
ATOM 1848 C C . LEU C 1 30 ? -5.043 23.342 43.209 1.00 32.13 85 LEU C C 1
ATOM 1849 O O . LEU C 1 30 ? -5.560 23.712 42.145 1.00 32.66 85 LEU C O 1
ATOM 1854 N N . GLU C 1 31 ? -3.734 23.448 43.436 1.00 34.05 86 GLU C N 1
ATOM 1855 C CA . GLU C 1 31 ? -2.836 23.963 42.410 1.00 39.64 86 GLU C CA 1
ATOM 1856 C C . GLU C 1 31 ? -2.906 23.114 41.142 1.00 37.59 86 GLU C C 1
ATOM 1857 O O . GLU C 1 31 ? -2.930 23.649 40.031 1.00 37.08 86 GLU C O 1
ATOM 1863 N N . GLN C 1 32 ? -2.974 21.793 41.294 1.00 35.43 87 GLN C N 1
ATOM 1864 C CA . GLN C 1 32 ? -2.962 20.869 40.172 1.00 34.85 87 GLN C CA 1
ATOM 1865 C C . GLN C 1 32 ? -4.289 20.791 39.434 1.00 35.06 87 GLN C C 1
ATOM 1866 O O . GLN C 1 32 ? -4.319 20.257 38.327 1.00 28.10 87 GLN C O 1
ATOM 1872 N N . GLN C 1 33 ? -5.381 21.272 40.015 1.00 35.03 88 GLN C N 1
ATOM 1873 C CA . GLN C 1 33 ? -6.665 21.173 39.346 1.00 36.63 88 GLN C CA 1
ATOM 1874 C C . GLN C 1 33 ? -6.961 22.449 38.570 1.00 40.55 88 GLN C C 1
ATOM 1875 O O . GLN C 1 33 ? -7.758 22.425 37.637 1.00 44.35 88 GLN C O 1
ATOM 1881 N N . ASP C 1 35 ? -8.326 24.684 36.826 1.00 37.67 90 ASP C N 1
ATOM 1882 C CA . ASP C 1 35 ? -9.545 25.134 36.148 1.00 44.11 90 ASP C CA 1
ATOM 1883 C C . ASP C 1 35 ? -10.808 24.471 36.678 1.00 46.00 90 ASP C C 1
ATOM 1884 O O . ASP C 1 35 ? -11.858 25.111 36.796 1.00 45.28 90 ASP C O 1
ATOM 1889 N N . THR C 1 36 ? -10.690 23.174 36.949 1.00 40.07 91 THR C N 1
ATOM 1890 C CA . THR C 1 36 ? -11.838 22.342 37.275 1.00 38.92 91 THR C CA 1
ATOM 1891 C C . THR C 1 36 ? -12.470 22.745 38.605 1.00 35.44 91 THR C C 1
ATOM 1892 O O . THR C 1 36 ? -11.784 23.165 39.540 1.00 33.79 91 THR C O 1
ATOM 1896 N N . LEU C 1 37 ? -13.793 22.641 38.678 1.00 31.87 92 LEU C N 1
ATOM 1897 C CA . LEU C 1 37 ? -14.467 22.907 39.937 1.00 33.89 92 LEU C CA 1
ATOM 1898 C C . LEU C 1 37 ? -14.177 21.777 40.921 1.00 31.50 92 LEU C C 1
ATOM 1899 O O . LEU C 1 37 ? -14.341 20.593 40.588 1.00 29.03 92 LEU C O 1
ATOM 1904 N N . VAL C 1 38 ? -13.742 22.152 42.125 1.00 30.04 93 VAL C N 1
ATOM 1905 C CA . VAL C 1 38 ? -13.393 21.220 43.197 1.00 27.46 93 VAL C CA 1
ATOM 1906 C C . VAL C 1 38 ? -14.319 21.491 44.379 1.00 30.33 93 VAL C C 1
ATOM 1907 O O . VAL C 1 38 ? -14.364 22.618 44.891 1.00 27.53 93 VAL C O 1
ATOM 1911 N N . VAL C 1 39 ? -15.051 20.461 44.814 1.00 27.98 94 VAL C N 1
ATOM 1912 C CA . VAL C 1 39 ? -15.943 20.547 45.963 1.00 28.26 94 VAL C CA 1
ATOM 1913 C C . VAL C 1 39 ? -15.245 19.853 47.133 1.00 30.06 94 VAL C C 1
ATOM 1914 O O . VAL C 1 39 ? -14.851 18.684 47.021 1.00 31.03 94 VAL C O 1
ATOM 1918 N N . VAL C 1 40 ? -15.057 20.566 48.241 1.00 27.49 95 VAL C N 1
ATOM 1919 C CA . VAL C 1 40 ? -14.356 20.026 49.404 1.00 30.36 95 VAL C CA 1
ATOM 1920 C C . VAL C 1 40 ? -15.358 19.791 50.525 1.00 30.87 95 VAL C C 1
ATOM 1921 O O . VAL C 1 40 ? -16.052 20.722 50.958 1.00 31.94 95 VAL C O 1
ATOM 1925 N N . ASP C 1 41 ? -15.408 18.554 51.016 1.00 28.21 96 ASP C N 1
ATOM 1926 C CA . ASP C 1 41 ? -16.187 18.188 52.200 1.00 32.02 96 ASP C CA 1
ATOM 1927 C C . ASP C 1 41 ? -15.257 18.213 53.424 1.00 32.23 96 ASP C C 1
ATOM 1928 O O . ASP C 1 41 ? -14.452 17.297 53.624 1.00 32.64 96 ASP C O 1
ATOM 1933 N N . PHE C 1 42 ? -15.340 19.289 54.212 1.00 29.18 97 PHE C N 1
ATOM 1934 C CA . PHE C 1 42 ? -14.686 19.387 55.521 1.00 31.85 97 PHE C CA 1
ATOM 1935 C C . PHE C 1 42 ? -15.568 18.698 56.567 1.00 32.52 97 PHE C C 1
ATOM 1936 O O . PHE C 1 42 ? -16.599 19.243 56.986 1.00 30.23 97 PHE C O 1
ATOM 1944 N N . TYR C 1 43 ? -15.177 17.499 56.995 1.00 30.99 98 TYR C N 1
ATOM 1945 C CA . TYR C 1 43 ? -15.969 16.699 57.931 1.00 33.83 98 TYR C CA 1
ATOM 1946 C C . TYR C 1 43 ? -15.159 16.434 59.204 1.00 32.19 98 TYR C C 1
ATOM 1947 O O . TYR C 1 43 ? -13.994 16.833 59.323 1.00 30.49 98 TYR C O 1
ATOM 1956 N N . THR C 1 44 ? -15.799 15.773 60.170 1.00 34.81 99 THR C N 1
ATOM 1957 C CA . THR C 1 44 ? -15.153 15.302 61.395 1.00 33.31 99 THR C CA 1
ATOM 1958 C C . THR C 1 44 ? -15.706 13.924 61.726 1.00 37.84 99 THR C C 1
ATOM 1959 O O . THR C 1 44 ? -16.797 13.550 61.287 1.00 39.50 99 THR C O 1
ATOM 1963 N N . ASP C 1 45 ? -14.939 13.164 62.512 1.00 36.40 100 ASP C N 1
ATOM 1964 C CA . ASP C 1 45 ? -15.359 11.811 62.864 1.00 39.28 100 ASP C CA 1
ATOM 1965 C C . ASP C 1 45 ? -16.536 11.772 63.833 1.00 40.09 100 ASP C C 1
ATOM 1966 O O . ASP C 1 45 ? -17.164 10.716 63.961 1.00 42.65 100 ASP C O 1
ATOM 1971 N N . TRP C 1 46 ? -16.862 12.884 64.491 1.00 36.74 101 TRP C N 1
ATOM 1972 C CA . TRP C 1 46 ? -17.953 12.944 65.460 1.00 39.32 101 TRP C CA 1
ATOM 1973 C C . TRP C 1 46 ? -19.193 13.624 64.906 1.00 43.52 101 TRP C C 1
ATOM 1974 O O . TRP C 1 46 ? -20.110 13.949 65.671 1.00 40.54 101 TRP C O 1
ATOM 1985 N N . CYS C 1 47 ? -19.223 13.873 63.602 1.00 39.57 102 CYS C N 1
ATOM 1986 C CA . CYS C 1 47 ? -20.307 14.603 62.967 1.00 40.22 102 CYS C CA 1
ATOM 1987 C C . CYS C 1 47 ? -21.329 13.590 62.472 1.00 42.53 102 CYS C C 1
ATOM 1988 O O . CYS C 1 47 ? -21.086 12.882 61.491 1.00 47.45 102 CYS C O 1
ATOM 1991 N N . GLY C 1 48 ? -22.454 13.495 63.176 1.00 44.89 103 GLY C N 1
ATOM 1992 C CA . GLY C 1 48 ? -23.561 12.672 62.748 1.00 45.40 103 GLY C CA 1
ATOM 1993 C C . GLY C 1 48 ? -24.100 12.989 61.361 1.00 42.97 103 GLY C C 1
ATOM 1994 O O . GLY C 1 48 ? -24.289 12.085 60.536 1.00 43.02 103 GLY C O 1
ATOM 1995 N N . PRO C 1 49 ? -24.402 14.269 61.085 1.00 40.76 104 PRO C N 1
ATOM 1996 C CA . PRO C 1 49 ? -24.912 14.617 59.743 1.00 45.59 104 PRO C CA 1
ATOM 1997 C C . PRO C 1 49 ? -23.952 14.262 58.618 1.00 42.82 104 PRO C C 1
ATOM 1998 O O . PRO C 1 49 ?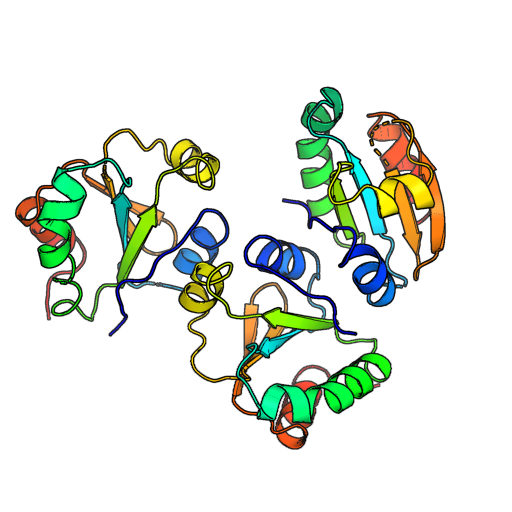 -24.394 13.771 57.570 1.00 45.53 104 PRO C O 1
ATOM 2002 N N . CYS C 1 50 ? -22.647 14.495 58.809 1.00 40.53 105 CYS C N 1
ATOM 2003 C CA . CYS C 1 50 ? -21.674 14.144 57.778 1.00 43.46 105 CYS C CA 1
ATOM 2004 C C . CYS C 1 50 ? -21.828 12.696 57.350 1.00 45.64 105 CYS C C 1
ATOM 2005 O O . CYS C 1 50 ? -21.813 12.394 56.156 1.00 44.64 105 CYS C O 1
ATOM 2008 N N . LYS C 1 51 ? -21.995 11.781 58.307 1.00 44.33 106 LYS C N 1
ATOM 2009 C CA . LYS C 1 51 ? -22.067 10.375 57.925 1.00 46.75 106 LYS C CA 1
ATOM 2010 C C . LYS C 1 51 ? -23.368 10.052 57.204 1.00 45.21 106 LYS C C 1
ATOM 2011 O O . LYS C 1 51 ? -23.400 9.135 56.375 1.00 47.34 106 LYS C O 1
ATOM 2017 N N . LEU C 1 52 ? -24.437 10.802 57.479 1.00 45.89 107 LEU C N 1
ATOM 2018 C CA . LEU C 1 52 ? -25.712 10.572 56.807 1.00 47.92 107 LEU C CA 1
ATOM 2019 C C . LEU C 1 52 ? -25.623 10.931 55.333 1.00 48.24 107 LEU C C 1
ATOM 2020 O O . LEU C 1 52 ? -25.916 10.114 54.453 1.00 50.86 107 LEU C O 1
ATOM 2025 N N . ILE C 1 53 ? -25.243 12.174 55.047 1.00 47.30 108 ILE C N 1
ATOM 2026 C CA . ILE C 1 53 ? -25.174 12.634 53.666 1.00 46.89 108 ILE C CA 1
ATOM 2027 C C . ILE C 1 53 ? -24.010 12.043 52.896 1.00 45.44 108 ILE C C 1
ATOM 2028 O O . ILE C 1 53 ? -23.919 12.262 51.688 1.00 48.61 108 ILE C O 1
ATOM 2033 N N . TYR C 1 54 ? -23.106 11.320 53.553 1.00 46.12 109 TYR C N 1
ATOM 2034 C CA . TYR C 1 54 ? -21.919 10.857 52.844 1.00 45.45 109 TYR C CA 1
ATOM 2035 C C . TYR C 1 54 ? -22.239 9.945 51.665 1.00 47.16 109 TYR C C 1
ATOM 2036 O O . TYR C 1 54 ? -21.591 10.099 50.614 1.00 46.73 109 TYR C O 1
ATOM 2045 N N . PRO C 1 55 ? -23.178 8.996 51.751 1.00 48.96 110 PRO C N 1
ATOM 2046 C CA . PRO C 1 55 ? -23.519 8.229 50.539 1.00 47.37 110 PRO C CA 1
ATOM 2047 C C . PRO C 1 55 ? -24.154 9.079 49.447 1.00 45.03 110 PRO C C 1
ATOM 2048 O O . PRO C 1 55 ? -24.044 8.736 48.263 1.00 46.35 110 PRO C O 1
ATOM 2052 N N . GLU C 1 56 ? -24.817 10.179 49.801 1.00 46.77 111 GLU C N 1
ATOM 2053 C CA . GLU C 1 56 ? -25.345 11.073 48.774 1.00 47.73 111 GLU C CA 1
ATOM 2054 C C . GLU C 1 56 ? -24.217 11.830 48.088 1.00 44.87 111 GLU C C 1
ATOM 2055 O O . GLU C 1 56 ? -24.239 12.015 46.864 1.00 49.86 111 GLU C O 1
ATOM 2061 N N . LEU C 1 57 ? -23.206 12.242 48.859 1.00 46.39 112 LEU C N 1
ATOM 2062 C CA . LEU C 1 57 ? -22.001 12.837 48.283 1.00 44.18 112 LEU C CA 1
ATOM 2063 C C . LEU C 1 57 ? -21.356 11.909 47.261 1.00 44.95 112 LEU C C 1
ATOM 2064 O O . LEU C 1 57 ? -20.972 12.338 46.167 1.00 40.16 112 LEU C O 1
ATOM 2069 N N . VAL C 1 58 ? -21.217 10.637 47.605 1.00 45.78 113 VAL C N 1
ATOM 2070 C CA . VAL C 1 58 ? -20.687 9.662 46.674 1.00 44.84 113 VAL C CA 1
ATOM 2071 C C . VAL C 1 58 ? -21.600 9.556 45.455 1.00 41.52 113 VAL C C 1
ATOM 2072 O O . VAL C 1 58 ? -21.132 9.588 44.311 1.00 43.07 113 VAL C O 1
ATOM 2076 N N . LEU C 1 60 ? -23.266 11.636 44.003 1.00 42.50 115 LEU C N 1
ATOM 2077 C CA . LEU C 1 60 ? -23.123 12.897 43.283 1.00 45.70 115 LEU C CA 1
ATOM 2078 C C . LEU C 1 60 ? -21.776 12.961 42.586 1.00 44.51 115 LEU C C 1
ATOM 2079 O O . LEU C 1 60 ? -21.690 13.388 41.430 1.00 43.28 115 LEU C O 1
ATOM 2084 N N . SER C 1 61 ? -20.716 12.547 43.283 1.00 39.39 116 SER C N 1
ATOM 2085 C CA . SER C 1 61 ? -19.404 12.490 42.636 1.00 39.30 116 SER C CA 1
ATOM 2086 C C . SER C 1 61 ? -19.404 11.506 41.475 1.00 39.30 116 SER C C 1
ATOM 2087 O O . SER C 1 61 ? -18.730 11.730 40.459 1.00 41.00 116 SER C O 1
ATOM 2090 N N . GLN C 1 62 ? -20.164 10.421 41.607 1.00 38.34 117 GLN C N 1
ATOM 2091 C CA . GLN C 1 62 ? -20.299 9.457 40.521 1.00 49.55 117 GLN C CA 1
ATOM 2092 C C . GLN C 1 62 ? -20.943 10.089 39.293 1.00 42.11 117 GLN C C 1
ATOM 2093 O O . GLN C 1 62 ? -20.547 9.807 38.158 1.00 48.21 117 GLN C O 1
ATOM 2099 N N . GLU C 1 63 ? -21.945 10.938 39.502 1.00 44.22 118 GLU C N 1
ATOM 2100 C CA . GLU C 1 63 ? -22.692 11.503 38.386 1.00 46.75 118 GLU C CA 1
ATOM 2101 C C . GLU C 1 63 ? -21.967 12.697 37.782 1.00 44.99 118 GLU C C 1
ATOM 2102 O O . GLU C 1 63 ? -21.746 12.744 36.570 1.00 46.36 118 GLU C O 1
ATOM 2108 N N . ARG C 1 64 ? -21.569 13.664 38.609 1.00 43.36 119 ARG C N 1
ATOM 2109 C CA . ARG C 1 64 ? -20.879 14.859 38.118 1.00 39.71 119 ARG C CA 1
ATOM 2110 C C . ARG C 1 64 ? -19.392 14.555 37.931 1.00 38.07 119 ARG C C 1
ATOM 2111 O O . ARG C 1 64 ? -18.522 15.052 38.645 1.00 34.54 119 ARG C O 1
ATOM 2119 N N . THR C 1 65 ? -19.096 13.733 36.928 1.00 38.96 120 THR C N 1
ATOM 2120 C CA . THR C 1 65 ? -17.693 13.411 36.685 1.00 39.88 120 THR C CA 1
ATOM 2121 C C . THR C 1 65 ? -16.890 14.610 36.195 1.00 39.97 120 THR C C 1
ATOM 2122 O O . THR C 1 65 ? -15.656 14.519 36.130 1.00 37.85 120 THR C O 1
ATOM 2126 N N . ASP C 1 66 ? -17.548 15.714 35.836 1.00 37.72 121 ASP C N 1
ATOM 2127 C CA . ASP C 1 66 ? -16.863 16.926 35.401 1.00 35.15 121 ASP C CA 1
ATOM 2128 C C . ASP C 1 66 ? -16.472 17.827 36.567 1.00 35.00 121 ASP C C 1
ATOM 2129 O O . ASP C 1 66 ? -15.863 18.881 36.342 1.00 31.08 121 ASP C O 1
ATOM 2134 N N . VAL C 1 67 ? -16.834 17.448 37.796 1.00 31.58 122 VAL C N 1
ATOM 2135 C CA . VAL C 1 67 ? -16.509 18.182 39.012 1.00 31.83 122 VAL C CA 1
ATOM 2136 C C . VAL C 1 67 ? -15.673 17.265 39.904 1.00 33.26 122 VAL C C 1
ATOM 2137 O O . VAL C 1 67 ? -15.886 16.049 39.912 1.00 32.09 122 VAL C O 1
ATOM 2141 N N . ARG C 1 68 ? -14.711 17.834 40.634 1.00 30.14 123 ARG C N 1
ATOM 2142 C CA . ARG C 1 68 ? -13.893 17.045 41.559 1.00 31.17 123 ARG C CA 1
ATOM 2143 C C . ARG C 1 68 ? -14.481 17.121 42.955 1.00 31.38 123 ARG C C 1
ATOM 2144 O O . ARG C 1 68 ? -14.793 18.215 43.440 1.00 31.37 123 ARG C O 1
ATOM 2152 N N . PHE C 1 69 ? -14.603 15.972 43.612 1.00 30.02 124 PHE C N 1
ATOM 2153 C CA . PHE C 1 69 ? -15.046 15.910 45.003 1.00 32.80 124 PHE C CA 1
ATOM 2154 C C . PHE C 1 69 ? -13.920 15.360 45.872 1.00 32.19 124 PHE C C 1
ATOM 2155 O O . PHE C 1 69 ? -13.335 14.317 45.555 1.00 34.41 124 PHE C O 1
ATOM 2163 N N . VAL C 1 70 ? -13.594 16.074 46.949 1.00 28.41 125 VAL C N 1
ATOM 2164 C CA . VAL C 1 70 ? -12.565 15.638 47.885 1.00 29.99 125 VAL C CA 1
ATOM 2165 C C . VAL C 1 70 ? -13.045 15.932 49.298 1.00 30.50 125 VAL C C 1
ATOM 2166 O O . VAL C 1 70 ? -13.924 16.766 49.526 1.00 35.06 125 VAL C O 1
ATOM 2170 N N . LYS C 1 71 ? -12.447 15.254 50.255 1.00 30.78 126 LYS C N 1
ATOM 2171 C CA . LYS C 1 71 ? -12.833 15.435 51.648 1.00 29.55 126 LYS C CA 1
ATOM 2172 C C . LYS C 1 71 ? -11.603 15.655 52.509 1.00 30.66 126 LYS C C 1
ATOM 2173 O O . LYS C 1 71 ? -10.508 15.172 52.196 1.00 28.88 126 LYS C O 1
ATOM 2179 N N . VAL C 1 72 ? -11.794 16.409 53.592 1.00 29.32 127 VAL C N 1
ATOM 2180 C CA . VAL C 1 72 ? -10.729 16.744 54.527 1.00 32.30 127 VAL C CA 1
ATOM 2181 C C . VAL C 1 72 ? -11.230 16.440 55.938 1.00 32.89 127 VAL C C 1
ATOM 2182 O O . VAL C 1 72 ? -12.256 16.982 56.368 1.00 29.52 127 VAL C O 1
ATOM 2186 N N . ASN C 1 73 ? -10.518 15.573 56.652 1.00 31.84 128 ASN C N 1
ATOM 2187 C CA . ASN C 1 73 ? -10.872 15.257 58.036 1.00 29.30 128 ASN C CA 1
ATOM 2188 C C . ASN C 1 73 ? -10.357 16.373 58.929 1.00 30.58 128 ASN C C 1
ATOM 2189 O O . ASN C 1 73 ? -9.143 16.506 59.119 1.00 29.59 128 ASN C O 1
ATOM 2194 N N . CYS C 1 74 ? -11.276 17.164 59.488 1.00 30.54 129 CYS C N 1
ATOM 2195 C CA . CYS C 1 74 ? -10.909 18.273 60.370 1.00 31.88 129 CYS C CA 1
ATOM 2196 C C . CYS C 1 74 ? -10.635 17.705 61.759 1.00 31.01 129 CYS C C 1
ATOM 2197 O O . CYS C 1 74 ? -11.566 17.374 62.496 1.00 38.53 129 CYS C O 1
ATOM 2200 N N . ASN C 1 75 ? -9.358 17.611 62.118 1.00 29.29 130 ASN C N 1
ATOM 2201 C CA . ASN C 1 75 ? -8.930 16.970 63.355 1.00 34.22 130 ASN C CA 1
ATOM 2202 C C . ASN C 1 75 ? -7.651 17.645 63.824 1.00 35.39 130 ASN C C 1
ATOM 2203 O O . ASN C 1 75 ? -7.186 18.625 63.222 1.00 33.46 130 ASN C O 1
ATOM 2208 N N . LYS C 1 76 ? -7.074 17.112 64.907 1.00 34.41 131 LYS C N 1
ATOM 2209 C CA . LYS C 1 76 ? -5.869 17.737 65.434 1.00 34.03 131 LYS C CA 1
ATOM 2210 C C . LYS C 1 76 ? -4.727 17.710 64.424 1.00 33.08 131 LYS C C 1
ATOM 2211 O O . LYS C 1 76 ? -3.982 18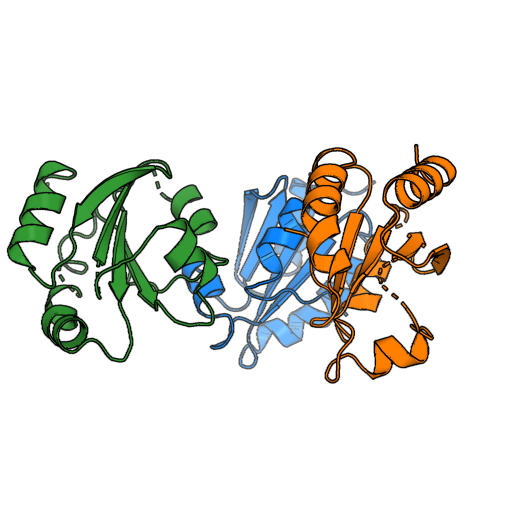.683 64.297 1.00 31.34 131 LYS C O 1
ATOM 2217 N N . SER C 1 77 ? -4.587 16.619 63.678 1.00 32.12 132 SER C N 1
ATOM 2218 C CA . SER C 1 77 ? -3.499 16.577 62.719 1.00 34.11 132 SER C CA 1
ATOM 2219 C C . SER C 1 77 ? -3.675 17.628 61.630 1.00 36.73 132 SER C C 1
ATOM 2220 O O . SER C 1 77 ? -2.684 18.166 61.127 1.00 36.92 132 SER C O 1
ATOM 2223 N N . ASN C 1 78 ? -4.913 17.955 61.267 1.00 33.10 133 ASN C N 1
ATOM 2224 C CA . ASN C 1 78 ? -5.149 18.933 60.217 1.00 34.10 133 ASN C CA 1
ATOM 2225 C C . ASN C 1 78 ? -5.520 20.294 60.767 1.00 39.04 133 ASN C C 1
ATOM 2226 O O . ASN C 1 78 ? -5.995 21.153 60.009 1.00 32.97 133 ASN C O 1
ATOM 2231 N N . LYS C 1 79 ? -5.252 20.523 62.055 1.00 34.50 134 LYS C N 1
ATOM 2232 C CA . LYS C 1 79 ? -5.803 21.674 62.754 1.00 38.89 134 LYS C CA 1
ATOM 2233 C C . LYS C 1 79 ? -5.368 22.998 62.125 1.00 37.94 134 LYS C C 1
ATOM 2234 O O . LYS C 1 79 ? -6.135 23.971 62.135 1.00 40.25 134 LYS C O 1
ATOM 2240 N N . GLU C 1 80 ? -4.162 23.055 61.555 1.00 36.86 135 GLU C N 1
ATOM 2241 C CA . GLU C 1 80 ? -3.672 24.331 61.043 1.00 41.50 135 GLU C CA 1
ATOM 2242 C C . GLU C 1 80 ? -4.359 24.720 59.748 1.00 34.91 135 GLU C C 1
ATOM 2243 O O . GLU C 1 80 ? -4.444 25.905 59.432 1.00 36.23 135 GLU C O 1
ATOM 2249 N N . LEU C 1 81 ? -4.833 23.742 58.988 1.00 36.48 136 LEU C N 1
ATOM 2250 C CA . LEU C 1 81 ? -5.652 24.034 57.814 1.00 37.32 136 LEU C CA 1
ATOM 2251 C C . LEU C 1 81 ? -7.063 24.453 58.228 1.00 37.18 136 LEU C C 1
ATOM 2252 O O . LEU C 1 81 ? -7.610 25.438 57.711 1.00 34.58 136 LEU C O 1
ATOM 2257 N N . GLY C 1 82 ? -7.668 23.710 59.159 1.00 33.98 137 GLY C N 1
ATOM 2258 C CA . GLY C 1 82 ? -8.988 24.079 59.638 1.00 35.12 137 GLY C CA 1
ATOM 2259 C C . GLY C 1 82 ? -9.008 25.490 60.181 1.00 39.60 137 GLY C C 1
ATOM 2260 O O . GLY C 1 82 ? -9.980 26.225 59.999 1.00 40.06 137 GLY C O 1
ATOM 2261 N N . MET C 1 83 ? -7.909 25.901 60.812 1.00 39.26 138 MET C N 1
ATOM 2262 C CA . MET C 1 83 ? -7.810 27.232 61.382 1.00 37.96 138 MET C CA 1
ATOM 2263 C C . MET C 1 83 ? -7.477 28.267 60.321 1.00 38.91 138 MET C C 1
ATOM 2264 O O . MET C 1 83 ? -8.052 29.361 60.327 1.00 38.43 138 MET C O 1
ATOM 2269 N N . GLN C 1 84 ? -6.542 27.947 59.414 1.00 34.76 139 GLN C N 1
ATOM 2270 C CA . GLN C 1 84 ? -6.292 28.833 58.281 1.00 38.06 139 GLN C CA 1
ATOM 2271 C C . GLN C 1 84 ? -7.580 29.115 57.511 1.00 36.61 139 GLN C C 1
ATOM 2272 O O . GLN C 1 84 ? -7.813 30.242 57.057 1.00 36.71 139 GLN C O 1
ATOM 2278 N N . LEU C 1 85 ? -8.435 28.110 57.368 1.00 36.10 140 LEU C N 1
ATOM 2279 C CA . LEU C 1 85 ? -9.668 28.251 56.609 1.00 33.77 140 LEU C CA 1
ATOM 2280 C C . LEU C 1 85 ? -10.854 28.677 57.461 1.00 38.04 140 LEU C C 1
ATOM 2281 O O . LEU C 1 85 ? -11.956 28.818 56.922 1.00 39.42 140 LEU C O 1
ATOM 2286 N N . ALA C 1 86 ? -10.650 28.875 58.771 1.00 37.85 141 ALA C N 1
ATOM 2287 C CA . ALA C 1 86 ? -11.691 29.293 59.710 1.00 39.18 141 ALA C CA 1
ATOM 2288 C C . ALA C 1 86 ? -12.921 28.402 59.620 1.00 37.92 141 ALA C C 1
ATOM 2289 O O . ALA C 1 86 ? -14.056 28.879 59.605 1.00 36.86 141 ALA C O 1
ATOM 2291 N N . ILE C 1 87 ? -12.699 27.087 59.549 1.00 35.23 142 ILE C N 1
ATOM 2292 C CA . ILE C 1 87 ? -13.827 26.171 59.639 1.00 38.69 142 ILE C CA 1
ATOM 2293 C C . ILE C 1 87 ? -14.510 26.363 60.989 1.00 39.34 142 ILE C C 1
ATOM 2294 O O . ILE C 1 87 ? -13.855 26.488 62.033 1.00 37.78 142 ILE C O 1
ATOM 2299 N N . LYS C 1 88 ? -15.836 26.411 60.972 1.00 40.90 143 LYS C N 1
ATOM 2300 C CA . LYS C 1 88 ? -16.596 26.465 62.207 1.00 42.74 143 LYS C CA 1
ATOM 2301 C C . LYS C 1 88 ? -17.638 25.375 62.349 1.00 40.39 143 LYS C C 1
ATOM 2302 O O . LYS C 1 88 ? -18.027 25.070 63.482 1.00 40.06 143 LYS C O 1
ATOM 2308 N N . VAL C 1 89 ? -18.099 24.774 61.261 1.00 38.35 144 VAL C N 1
ATOM 2309 C CA . VAL C 1 89 ? -19.266 23.906 61.290 1.00 39.78 144 VAL C CA 1
ATOM 2310 C C . VAL C 1 89 ? -18.878 22.565 60.698 1.00 39.49 144 VAL C C 1
ATOM 2311 O O . VAL C 1 89 ? -18.275 22.514 59.622 1.00 39.62 144 VAL C O 1
ATOM 2315 N N . ALA C 1 90 ? -19.212 21.490 61.391 1.00 39.24 145 ALA C N 1
ATOM 2316 C CA . ALA C 1 90 ? -19.013 20.162 60.835 1.00 40.14 145 ALA C CA 1
ATOM 2317 C C . ALA C 1 90 ? -20.234 19.795 60.003 1.00 44.55 145 ALA C C 1
ATOM 2318 O O . ALA C 1 90 ? -21.334 19.731 60.544 1.00 45.49 145 ALA C O 1
ATOM 2320 N N . THR C 1 92 ? -18.720 21.598 56.838 1.00 34.67 147 THR C N 1
ATOM 2321 C CA . THR C 1 92 ? -18.562 22.727 55.898 1.00 35.01 147 THR C CA 1
ATOM 2322 C C . THR C 1 92 ? -18.132 22.316 54.463 1.00 36.82 147 THR C C 1
ATOM 2323 O O . THR C 1 92 ? -17.302 21.417 54.300 1.00 32.93 147 THR C O 1
ATOM 2327 N N . PHE C 1 93 ? -18.676 22.974 53.425 1.00 34.46 148 PHE C N 1
ATOM 2328 C CA . PHE C 1 93 ? -18.269 22.738 52.043 1.00 33.41 148 PHE C CA 1
ATOM 2329 C C . PHE C 1 93 ? -17.652 23.990 51.449 1.00 34.89 148 PHE C C 1
ATOM 2330 O O . PHE C 1 93 ? -18.156 25.094 51.654 1.00 37.52 148 PHE C O 1
ATOM 2338 N N . HIS C 1 94 ? -16.551 23.801 50.719 1.00 30.63 149 HIS C N 1
ATOM 2339 C CA . HIS C 1 94 ? -15.915 24.841 49.924 1.00 26.98 149 HIS C CA 1
ATOM 2340 C C . HIS C 1 94 ? -15.922 24.416 48.467 1.00 31.06 149 HIS C C 1
ATOM 2341 O O . HIS C 1 94 ? -15.767 23.224 48.159 1.00 28.67 149 HIS C O 1
ATOM 2348 N N . LEU C 1 95 ? -16.115 25.402 47.589 1.00 30.25 150 LEU C N 1
ATOM 2349 C CA . LEU C 1 95 ? -15.972 25.271 46.145 1.00 28.20 150 LEU C CA 1
ATOM 2350 C C . LEU C 1 95 ? -14.766 26.086 45.726 1.00 29.31 150 LEU C C 1
ATOM 2351 O O . LEU C 1 95 ? -14.639 27.252 46.126 1.00 30.31 150 LEU C O 1
ATOM 2356 N N . TYR C 1 96 ? -13.881 25.470 44.935 1.00 24.55 151 TYR C N 1
ATOM 2357 C CA . TYR C 1 96 ? -12.625 26.092 44.547 1.00 29.05 151 TYR C CA 1
ATOM 2358 C C . TYR C 1 96 ? -12.463 26.095 43.043 1.00 30.12 151 TYR C C 1
ATOM 2359 O O . TYR C 1 96 ? -12.795 25.119 42.364 1.00 29.47 151 TYR C O 1
ATOM 2368 N N . ARG C 1 97 ? -11.890 27.179 42.541 1.00 31.50 152 ARG C N 1
ATOM 2369 C CA . ARG C 1 97 ? -11.459 27.244 41.159 1.00 32.22 152 ARG C CA 1
ATOM 2370 C C . ARG C 1 97 ? -10.185 28.063 41.144 1.00 34.05 152 ARG C C 1
ATOM 2371 O O . ARG C 1 97 ? -10.122 29.113 41.795 1.00 30.35 152 ARG C O 1
ATOM 2379 N N . ASN C 1 98 ? -9.179 27.579 40.414 1.00 29.99 153 ASN C N 1
ATOM 2380 C CA . ASN C 1 98 ? -7.916 28.292 40.260 1.00 36.85 153 ASN C CA 1
ATOM 2381 C C . ASN C 1 98 ? -7.344 28.670 41.622 1.00 33.77 153 ASN C C 1
ATOM 2382 O O . ASN C 1 98 ? -6.946 29.809 41.860 1.00 34.64 153 ASN C O 1
ATOM 2387 N N . LYS C 1 99 ? -7.338 27.695 42.532 1.00 33.39 154 LYS C N 1
ATOM 2388 C CA . LYS C 1 99 ? -6.771 27.846 43.874 1.00 38.03 154 LYS C CA 1
ATOM 2389 C C . LYS C 1 99 ? -7.529 28.868 44.720 1.00 35.71 154 LYS C C 1
ATOM 2390 O O . LYS C 1 99 ? -7.022 29.316 45.759 1.00 34.85 154 LYS C O 1
ATOM 2396 N N . THR C 1 100 ? -8.754 29.222 44.334 1.00 33.19 155 THR C N 1
ATOM 2397 C CA . THR C 1 100 ? -9.477 30.310 44.975 1.00 31.50 155 THR C CA 1
ATOM 2398 C C . THR C 1 100 ? -10.888 29.862 45.336 1.00 32.31 155 THR C C 1
ATOM 2399 O O . THR C 1 100 ? -11.572 29.214 44.539 1.00 34.31 155 THR C O 1
ATOM 2403 N N . LYS C 1 101 ? -11.308 30.181 46.558 1.00 32.92 156 LYS C N 1
ATOM 2404 C CA . LYS C 1 101 ? -12.641 29.818 47.016 1.00 30.62 156 LYS C CA 1
ATOM 2405 C C . LYS C 1 101 ? -13.686 30.643 46.267 1.00 35.67 156 LYS C C 1
ATOM 2406 O O . LYS C 1 101 ? -13.588 31.869 46.199 1.00 35.42 156 LYS C O 1
ATOM 2412 N N . VAL C 1 102 ? -14.683 29.977 45.683 1.00 33.22 157 VAL C N 1
ATOM 2413 C CA . VAL C 1 102 ? -15.753 30.686 44.983 1.00 29.86 157 VAL C CA 1
ATOM 2414 C C . VAL C 1 102 ? -17.106 30.550 45.672 1.00 34.24 157 VAL C C 1
ATOM 2415 O O . VAL C 1 102 ? -18.053 31.249 45.275 1.00 34.57 157 VAL C O 1
ATOM 2419 N N . ALA C 1 103 ? -17.226 29.714 46.706 1.00 30.88 158 ALA C N 1
ATOM 2420 C CA . ALA C 1 103 ? -18.485 29.563 47.427 1.00 30.61 158 ALA C CA 1
ATOM 2421 C C . ALA C 1 103 ? -18.241 28.817 48.735 1.00 35.47 158 ALA C C 1
ATOM 2422 O O . ALA C 1 103 ? -17.285 28.043 48.849 1.00 34.68 158 ALA C O 1
ATOM 2424 N N . ASP C 1 104 ? -19.131 29.071 49.707 1.00 36.30 159 ASP C N 1
ATOM 2425 C CA . ASP C 1 104 ? -19.145 28.546 51.071 1.00 39.49 159 ASP C CA 1
ATOM 2426 C C . ASP C 1 104 ? -20.497 27.901 51.332 1.00 41.38 159 ASP C C 1
ATOM 2427 O O . ASP C 1 104 ? -21.507 28.288 50.742 1.00 44.77 159 ASP C O 1
ATOM 2432 N N . MET C 1 105 ? -20.525 26.970 52.279 1.00 37.78 160 MET C N 1
ATOM 2433 C CA . MET C 1 105 ? -21.758 26.336 52.720 1.00 36.95 160 MET C CA 1
ATOM 2434 C C . MET C 1 105 ? -21.430 25.538 53.974 1.00 42.28 160 MET C C 1
ATOM 2435 O O . MET C 1 105 ? -20.349 24.945 54.047 1.00 39.11 160 MET C O 1
ATOM 2440 N N . THR C 1 106 ? -22.335 25.535 54.973 1.00 41.24 161 THR C N 1
ATOM 2441 C CA . THR C 1 106 ? -21.967 24.939 56.258 1.00 41.82 161 THR C CA 1
ATOM 2442 C C . THR C 1 106 ? -22.799 23.750 56.721 1.00 46.77 161 THR C C 1
ATOM 2443 O O . THR C 1 106 ? -22.335 23.022 57.600 1.00 52.65 161 THR C O 1
ATOM 2447 N N . GLY C 1 107 ? -23.984 23.504 56.193 1.00 48.59 162 GLY C N 1
ATOM 2448 C CA . GLY C 1 107 ? -24.788 22.415 56.708 1.00 47.68 162 GLY C CA 1
ATOM 2449 C C . GLY C 1 107 ? -24.592 21.110 55.945 1.00 45.03 162 GLY C C 1
ATOM 2450 O O . GLY C 1 107 ? -23.970 21.060 54.892 1.00 46.34 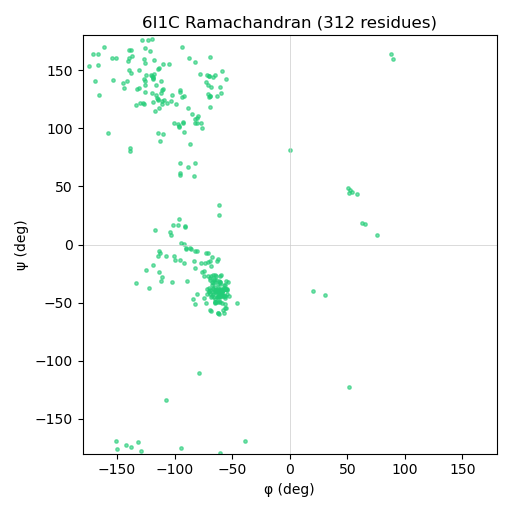162 GLY C O 1
ATOM 2451 N N . ALA C 1 108 ? -25.152 20.033 56.500 1.00 36.86 163 ALA C N 1
ATOM 2452 C CA . ALA C 1 108 ? -25.295 18.780 55.759 1.00 38.74 163 ALA C CA 1
ATOM 2453 C C . ALA C 1 108 ? -26.559 18.812 54.888 1.00 45.43 163 ALA C C 1
ATOM 2454 O O . ALA C 1 108 ? -27.460 17.978 55.003 1.00 45.68 163 ALA C O 1
ATOM 2456 N N . LYS C 1 109 ? -26.606 19.798 53.989 1.00 40.01 164 LYS C N 1
ATOM 2457 C CA . LYS C 1 109 ? -27.793 20.100 53.185 1.00 40.26 164 LYS C CA 1
ATOM 2458 C C . LYS C 1 109 ? -27.480 19.813 51.719 1.00 42.93 164 LYS C C 1
ATOM 2459 O O . LYS C 1 109 ? -26.936 20.668 51.014 1.00 43.19 164 LYS C O 1
ATOM 2465 N N . MET C 1 110 ? -27.856 18.617 51.257 1.00 42.04 165 MET C N 1
ATOM 2466 C CA . MET C 1 110 ? -27.385 18.139 49.961 1.00 46.74 165 MET C CA 1
ATOM 2467 C C . MET C 1 110 ? -27.992 18.923 48.804 1.00 47.04 165 MET C C 1
ATOM 2468 O O . MET C 1 110 ? -27.285 19.269 47.849 1.00 44.47 165 MET C O 1
ATOM 2473 N N . ASP C 1 111 ? -29.294 19.214 48.859 1.00 46.97 166 ASP C N 1
ATOM 2474 C CA . ASP C 1 111 ? -29.904 19.951 47.751 1.00 51.59 166 ASP C CA 1
ATOM 2475 C C . ASP C 1 111 ? -29.321 21.356 47.641 1.00 46.33 166 ASP C C 1
ATOM 2476 O O . ASP C 1 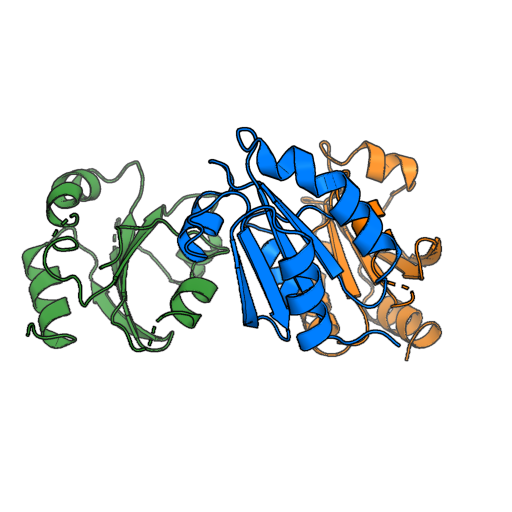111 ? -29.119 21.864 46.535 1.00 49.68 166 ASP C O 1
ATOM 2481 N N . LYS C 1 112 ? -29.021 21.981 48.776 1.00 44.46 167 LYS C N 1
ATOM 2482 C CA . LYS C 1 112 ? -28.360 23.280 48.763 1.00 46.97 167 LYS C CA 1
ATOM 2483 C C . LYS C 1 112 ? -26.971 23.185 48.151 1.00 45.09 167 LYS C C 1
ATOM 2484 O O . LYS C 1 112 ? -26.531 24.096 47.437 1.00 41.34 167 LYS C O 1
ATOM 2490 N N . LEU C 1 113 ? -26.249 22.106 48.455 1.00 44.68 168 LEU C N 1
ATOM 2491 C CA . LEU C 1 113 ? -24.934 21.899 47.868 1.00 40.59 168 LEU C CA 1
ATOM 2492 C C . LEU C 1 113 ? -25.045 21.703 46.362 1.00 41.74 168 LEU C C 1
ATOM 2493 O O . LEU C 1 113 ? -24.224 22.222 45.595 1.00 39.13 168 LEU C O 1
ATOM 2498 N N . ILE C 1 114 ? -26.061 20.959 45.928 1.00 39.68 169 ILE C N 1
ATOM 2499 C CA . ILE C 1 114 ? -26.251 20.697 44.508 1.00 41.94 169 ILE C CA 1
ATOM 2500 C C . ILE C 1 114 ? -26.579 21.989 43.768 1.00 42.02 169 ILE C C 1
ATOM 2501 O O . ILE C 1 114 ? -26.013 22.282 42.709 1.00 39.49 169 ILE C O 1
ATOM 2506 N N . ALA C 1 115 ? -27.486 22.789 44.329 1.00 43.95 170 ALA C N 1
ATOM 2507 C CA . ALA C 1 115 ? -27.794 24.089 43.744 1.00 44.21 170 ALA C CA 1
ATOM 2508 C C . ALA C 1 115 ? -26.544 24.947 43.646 1.00 40.98 170 ALA C C 1
ATOM 2509 O O . ALA C 1 115 ? -26.295 25.592 42.624 1.00 39.47 170 ALA C O 1
ATOM 2511 N N . LEU C 1 116 ? -25.742 24.961 44.709 1.00 38.27 171 LEU C N 1
ATOM 2512 C CA . LEU C 1 116 ? -24.512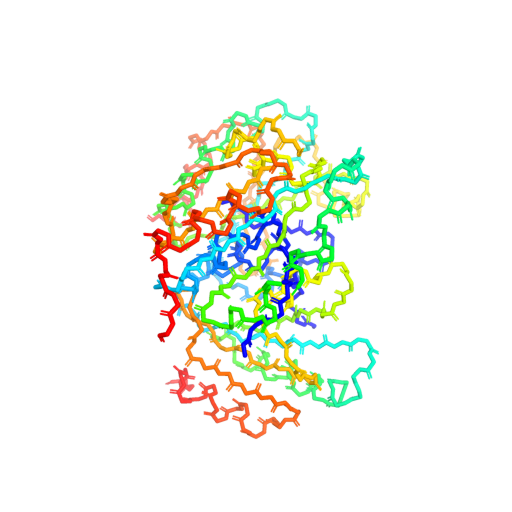 25.743 44.706 1.00 36.83 171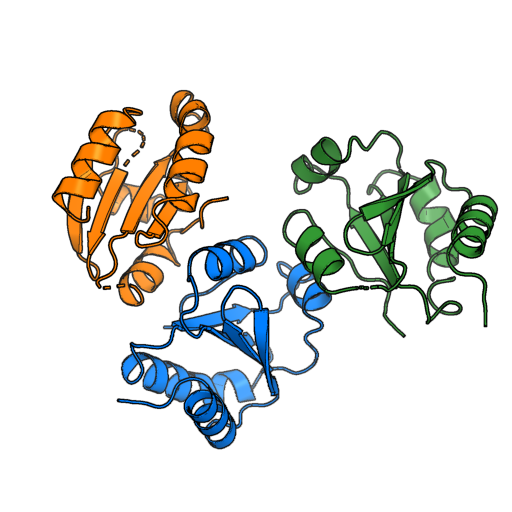 LEU C CA 1
ATOM 2513 C C . LEU C 1 116 ? -23.562 25.277 43.606 1.00 35.31 171 LEU C C 1
ATOM 2514 O O . LEU C 1 116 ? -22.977 26.091 42.877 1.00 36.04 171 LEU C O 1
ATOM 2519 N N . ILE C 1 117 ? -23.400 23.962 43.465 1.00 36.07 172 ILE C N 1
ATOM 2520 C CA . ILE C 1 117 ? -22.551 23.440 42.393 1.00 35.06 172 ILE C CA 1
ATOM 2521 C C . ILE C 1 117 ? -23.096 23.853 41.030 1.00 37.54 172 ILE C C 1
ATOM 2522 O O . ILE C 1 117 ? -22.343 24.273 40.141 1.00 35.51 172 ILE C O 1
ATOM 2527 N N . ASN C 1 118 ? -24.410 23.759 40.848 1.00 36.70 173 ASN C N 1
ATOM 2528 C CA . ASN C 1 118 ? -24.980 24.103 39.554 1.00 39.34 173 ASN C CA 1
ATOM 2529 C C . ASN C 1 118 ? -24.813 25.586 39.240 1.00 38.29 173 ASN C C 1
ATOM 2530 O O . ASN C 1 118 ? -24.690 25.952 38.068 1.00 37.08 173 ASN C O 1
ATOM 2535 N N . GLN C 1 119 ? -24.775 26.450 40.260 1.00 37.72 174 GLN C N 1
ATOM 2536 C CA . GLN C 1 119 ? -24.547 27.862 39.976 1.00 40.40 174 GLN C CA 1
ATOM 2537 C C . GLN C 1 119 ? -23.135 28.117 39.465 1.00 39.05 174 GLN C C 1
ATOM 2538 O O . GLN C 1 119 ? -22.887 29.158 38.842 1.00 39.48 174 GLN C O 1
ATOM 2544 N N . HIS C 1 120 ? -22.209 27.189 39.693 1.00 34.54 175 HIS C N 1
ATOM 2545 C CA . HIS C 1 120 ? -20.833 27.385 39.272 1.00 35.62 175 HIS C CA 1
ATOM 2546 C C . HIS C 1 120 ? -20.406 26.459 38.147 1.00 32.27 175 HIS C C 1
ATOM 2547 O O . HIS C 1 120 ? -19.580 26.853 37.324 1.00 32.49 175 HIS C O 1
ATOM 2554 N N . GLN C 1 121 ? -20.956 25.251 38.080 1.00 29.69 176 GLN C N 1
ATOM 2555 C CA . GLN C 1 121 ? -20.684 24.325 36.986 1.00 34.04 176 GLN C CA 1
ATOM 2556 C C . GLN C 1 121 ? -21.989 23.660 36.590 1.00 35.52 176 GLN C C 1
ATOM 2557 O O . GLN C 1 121 ? -22.258 22.510 36.956 1.00 34.50 176 GLN C O 1
ATOM 2563 N N . PRO C 1 122 ? -22.813 24.343 35.796 1.00 37.66 177 PRO C N 1
ATOM 2564 C CA . PRO C 1 122 ? -24.047 23.719 35.336 1.00 36.79 177 PRO C CA 1
ATOM 2565 C C . PRO C 1 122 ? -23.732 22.450 34.576 1.00 34.61 177 PRO C C 1
ATOM 2566 O O . PRO C 1 122 ? -22.655 22.323 33.968 1.00 35.15 177 PRO C O 1
ATOM 2570 N N . PRO C 1 123 ? -24.620 21.464 34.615 1.00 37.27 178 PRO C N 1
ATOM 2571 C CA . PRO C 1 123 ? -24.345 20.196 33.935 1.00 40.12 178 PRO C CA 1
ATOM 2572 C C . PRO C 1 123 ? -24.357 20.348 32.420 1.00 45.37 178 PRO C C 1
ATOM 2573 O O . PRO C 1 123 ? -24.912 21.304 31.872 1.00 39.17 178 PRO C O 1
ATOM 2577 N N . LYS C 1 124 ? -23.733 19.357 31.768 1.00 46.13 179 LYS C N 1
ATOM 2578 C CA . LYS C 1 124 ? -23.596 19.147 30.307 1.00 49.96 179 LYS C CA 1
ATOM 2579 C C . LYS C 1 124 ? -22.357 19.851 29.755 1.00 49.09 179 LYS C C 1
ATOM 2580 O O . LYS C 1 124 ? -21.326 19.212 29.524 1.00 50.46 179 LYS C O 1
#

B-factor: mean 39.23, std 9.32, range [21.37, 91.74]

Solvent-accessible surface area: 16302 Å² total; per-residue (Å²): 81,14,4,63,2,58,49,68,16,0,20,30,0,4,93,28,1,72,78,30,1,2,1,0,2,2,35,12,102,200,3,45,67,8,142,128,2,59,82,59,0,25,124,11,23,125,131,13,100,62,5,24,8,0,38,2,15,28,59,168,76,4,69,10,1,14,55,6,10,62,40,180,62,26,1,7,0,6,0,4,62,98,84,82,93,60,19,70,8,56,15,29,109,24,128,109,0,60,61,30,1,54,136,52,46,89,67,231,74,13,3,59,3,52,82,100,21,0,78,43,0,2,117,35,14,111,35,1,1,2,0,4,2,38,19,89,207,11,47,65,6,128,128,2,59,74,91,1,23,151,15,24,108,126,32,74,66,5,10,7,1,36,1,15,24,45,170,65,7,124,76,5,15,134,130,29,69,46,187,85,18,3,16,0,6,55,92,95,80,101,60,18,72,15,76,19,33,119,19,117,114,0,57,56,28,2,58,128,52,57,135,94,49,47,38,27,25,0,4,68,32,0,0,70,24,2,5,112,96,41,115,39,0,2,1,0,8,2,34,12,97,198,3,42,66,14,133,132,14,69,94,83,2,63,30,10,138,131,26,70,58,4,61,4,2,39,2,17,27,62,169,64,7,95,97,8,14,134,115,27,77,33,181,61,31,10,5,3,0,5,66,109,90,81,89,55,15,79,10,68,16,35,113,22,118,122,0,59,58,38,2,58,151,61,50,89,72,247

Sequence (318 aa):
GLLQLDKDTFWPYLEQQQDTLVVVDFYTDWCGPCKLIYPELVKLSQERTDVRFVKVNCNKSNKELGMQLAIKVAPTFHLYRNKTKVADMTGAKMDKLIALINQHQPPKGLLQLDKDTFWPYLEQQDTLVVVDFYTDWCGPCKLIYPELVKLSQERTDVRFVKVNCNKSNKELGMQLAIKVPFHLYRNKTKVADMTGAKMDKLIALINQHQPGQGLLQLDKDTFWPYLEQQDTLVVVDFYTDWCGPCKLIYPELVLSQERTDVRFVKVNCNKSNKELGMQLAIKVATFHLYRNKTKVADMTGAKMDKLIALINQHQPPK

Radius of gyration: 21.89 Å; Cα contacts (8 Å, |Δi|>4): 523; chains: 3; bounding box: 62×45×46 Å

Secondary structure (DSSP, 8-state):
-PEEE-TTTHHHHHHHTTTS-EEEEEE-TT-HHHHHHHHHHHHHHHH-TTSEEEEEE-SSTTHHHHHHHT--SSSEEEEEETTEEEEEEESS-HHHHHHHHHHHS---/-PEEE-TTTHHHHHHH----EEEEEE-TT-HHHHHHHHHHHHHHHH-TTSEEEEEE-SSTTHHHHHHTT-----EEEETTEEEEE--SS-HHHHHHHHHTT--/----EEE-TTTHHHHHHH----EEEEEE-TT-HHHHHHHHHH--TTT-TTSEEEEEE-SSTTHHHHHHTT-----EEEEETTEEEEEE-SS-HHHHHHHHHHHS---

Organism: Chlamydomonas reinhardtii (NCBI:txid3055)

Nearest PDB structures (foldseek):
  6i1c-assembly3_C  TM=1.009E+00  e=2.209E-23  Chlamydomonas reinhardtii
  6i1c-assembly2_B  TM=9.844E-01  e=4.550E-18  Chlamydomonas reinhardtii
  2xbq-assembly1_A  TM=9.186E-01  e=8.192E-09  Schistosoma mansoni
  2xbi-assembly1_A  TM=9.041E-01  e=1.605E-08  Schistosoma mansoni
  6kil-assembly1_A  TM=8.371E-01  e=1.054E-07  Halobacterium salinarum NRC-1

InterPro domains:
  IPR013766 Thioredoxin domain [PF00085] (75-173)
  IPR013766 Thioredoxin domain [PS51352] (45-177)
  IPR017937 Thioredoxin, conserved site [PS00194] (94-112)
  IPR036249 Thioredoxin-like superfamily [SSF52833] (74-176)

Foldseek 3Di:
DAAEDALVCPQVVQQPPAFQKEKEWEAEPPDPLCVVLVVVLVVVCVVPVSHHYYYYHCDPRRVVVCVVVVDDAGTKMFIDGNSDTPDIDHTNDVVVVVVVCCVVPNDD/DAAEDAQVCVQV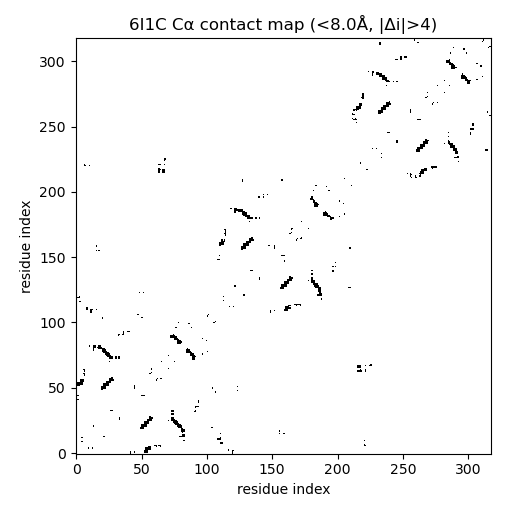VLQPDLQKEKEWEEEPPDDLCVVLVVVLVVVCVVPVSHHYHYYHPDDRRVVVCVVVVPDATIFMDGSRDTPDTDHDSDVVVVVVVVVVVPD/DDFAEEDAQVCVLVVQQPDLAKEKEQEAEPPDPLCVVCVVVVSVCVVPVSHHHYYYHCDPRRPVVCVVVVPDASWMFIDGNSHTDDIDHDSDVVVVVVVVCVPPNDD

CATH classification: 3.40.30.10